Protein AF-0000000077106574 (afdb_homodimer)

Structure (mmCIF, N/CA/C/O backbone):
data_AF-0000000077106574-model_v1
#
loop_
_entity.id
_entity.type
_entity.pdbx_description
1 polymer 'DUF4440 domain-containing protein'
#
loop_
_atom_site.group_PDB
_atom_site.id
_atom_site.type_symbol
_atom_site.label_atom_id
_atom_site.label_alt_id
_atom_site.label_comp_id
_atom_site.label_asym_id
_atom_site.label_entity_id
_atom_site.label_seq_id
_atom_site.pdbx_PDB_ins_code
_atom_site.Cartn_x
_atom_site.Cartn_y
_atom_site.Cartn_z
_atom_site.occupancy
_atom_site.B_iso_or_equiv
_atom_site.auth_seq_id
_atom_site.auth_comp_id
_atom_site.auth_asym_id
_atom_site.auth_atom_id
_atom_site.pdbx_PDB_model_num
ATOM 1 N N . MET A 1 1 ? -34.688 24.016 -0.367 1 22.92 1 MET A N 1
ATOM 2 C CA . MET A 1 1 ? -33.812 23.297 0.559 1 22.92 1 MET A CA 1
ATOM 3 C C . MET A 1 1 ? -33.156 22.094 -0.119 1 22.92 1 MET A C 1
ATOM 5 O O . MET A 1 1 ? -33.844 21.094 -0.404 1 22.92 1 MET A O 1
ATOM 9 N N . THR A 1 2 ? -32.312 22.25 -1.079 1 25.88 2 THR A N 1
ATOM 10 C CA . THR A 1 2 ? -31.891 21.297 -2.096 1 25.88 2 THR A CA 1
ATOM 11 C C . THR A 1 2 ? -31.125 20.141 -1.462 1 25.88 2 THR A C 1
ATOM 13 O O . THR A 1 2 ? -30.266 20.344 -0.607 1 25.88 2 THR A O 1
ATOM 16 N N . THR A 1 3 ? -31.766 19.016 -1.249 1 26.98 3 THR A N 1
ATOM 17 C CA . THR A 1 3 ? -31.266 17.766 -0.67 1 26.98 3 THR A CA 1
ATOM 18 C C . THR A 1 3 ? -29.953 17.359 -1.317 1 26.98 3 THR A C 1
ATOM 20 O O . THR A 1 3 ? -29.906 17.016 -2.504 1 26.98 3 THR A O 1
ATOM 23 N N . GLY A 1 4 ? -28.922 18.125 -1.212 1 27.34 4 GLY A N 1
ATOM 24 C CA . GLY A 1 4 ? -27.656 17.844 -1.873 1 27.34 4 GLY A CA 1
ATOM 25 C C . GLY A 1 4 ? -27.234 16.391 -1.734 1 27.34 4 GLY A C 1
ATOM 26 O O . GLY A 1 4 ? -27.156 15.859 -0.622 1 27.34 4 GLY A O 1
ATOM 27 N N . ASN A 1 5 ? -27.672 15.57 -2.686 1 29.16 5 ASN A N 1
ATOM 28 C CA . ASN A 1 5 ? -27.359 14.148 -2.783 1 29.16 5 ASN A CA 1
ATOM 29 C C . ASN A 1 5 ? -25.906 13.867 -2.398 1 29.16 5 ASN A C 1
ATOM 31 O O . ASN A 1 5 ? -24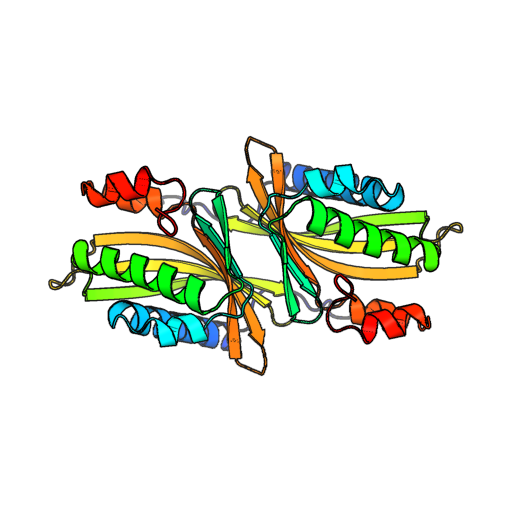.984 14.359 -3.037 1 29.16 5 ASN A O 1
ATOM 35 N N . LEU A 1 6 ? -25.578 13.719 -1.171 1 30.92 6 LEU A N 1
ATOM 36 C CA . LEU A 1 6 ? -24.312 13.305 -0.61 1 30.92 6 LEU A CA 1
ATOM 37 C C . LEU A 1 6 ? -23.656 12.227 -1.475 1 30.92 6 LEU A C 1
ATOM 39 O O . LEU A 1 6 ? -24.312 11.234 -1.827 1 30.92 6 LEU A O 1
ATOM 43 N N . PRO A 1 7 ? -22.844 12.555 -2.438 1 35.12 7 PRO A N 1
ATOM 44 C CA . PRO A 1 7 ? -22.344 11.516 -3.344 1 35.12 7 PRO A CA 1
ATOM 45 C C . PRO A 1 7 ? -22.141 10.172 -2.645 1 35.12 7 PRO A C 1
ATOM 47 O O . PRO A 1 7 ? -21.469 10.102 -1.616 1 35.12 7 PRO A O 1
ATOM 50 N N . THR A 1 8 ? -23.094 9.289 -2.607 1 35.44 8 THR A N 1
ATOM 51 C CA . THR A 1 8 ? -23.297 8.016 -1.921 1 35.44 8 THR A CA 1
ATOM 52 C C . THR A 1 8 ? -21.984 7.23 -1.848 1 35.44 8 THR A C 1
ATOM 54 O O . THR A 1 8 ? -21.016 7.559 -2.537 1 35.44 8 THR A O 1
ATOM 57 N N . ASN A 1 9 ? -21.984 5.691 -1.964 1 39.69 9 ASN A N 1
ATOM 58 C CA . ASN A 1 9 ? -21.328 4.43 -1.632 1 39.69 9 ASN A CA 1
ATOM 59 C C . ASN A 1 9 ? -20.031 4.25 -2.398 1 39.69 9 ASN A C 1
ATOM 61 O O . ASN A 1 9 ? -19.969 4.535 -3.596 1 39.69 9 ASN A O 1
ATOM 65 N N . SER A 1 10 ? -18.75 4.199 -1.769 1 52.66 10 SER A N 1
ATOM 66 C CA . SER A 1 10 ? -17.406 3.684 -1.976 1 52.66 10 SER A CA 1
ATOM 67 C C . SER A 1 10 ? -17.391 2.592 -3.041 1 52.66 10 SER A C 1
ATOM 69 O O . SER A 1 10 ? -16.453 1.784 -3.094 1 52.66 10 SER A O 1
ATOM 71 N N . SER A 1 11 ? -18.547 2.354 -3.66 1 62.38 11 SER A N 1
ATOM 72 C CA . SER A 1 11 ? -18.609 1.237 -4.598 1 62.38 11 SER A CA 1
ATOM 73 C C . SER A 1 11 ? -18.031 1.628 -5.953 1 62.38 11 SER A C 1
ATOM 75 O O . SER A 1 11 ? -18.328 2.703 -6.477 1 62.38 11 SER A O 1
ATOM 77 N N . ILE A 1 12 ? -17.047 0.989 -6.285 1 80.94 12 ILE A N 1
ATOM 78 C CA . ILE A 1 12 ? -16.453 1.101 -7.605 1 80.94 12 ILE A CA 1
ATOM 79 C C . ILE A 1 12 ? -17.5 0.842 -8.68 1 80.94 12 ILE A C 1
ATOM 81 O O . ILE A 1 12 ? -18.422 0.047 -8.477 1 80.94 12 ILE A O 1
ATOM 85 N N . SER A 1 13 ? -17.562 1.656 -9.766 1 85.56 13 SER A N 1
ATOM 86 C CA . SER A 1 13 ? -18.5 1.449 -10.867 1 85.56 13 SER A CA 1
ATOM 87 C C . SER A 1 13 ? -18.328 0.063 -11.484 1 85.56 13 SER A C 1
ATOM 89 O O . SER A 1 13 ? -17.297 -0.586 -11.281 1 85.56 13 SER A O 1
ATOM 91 N N . LYS A 1 14 ? -19.375 -0.382 -12.133 1 89.25 14 LYS A N 1
ATOM 92 C CA . LYS A 1 14 ? -19.297 -1.66 -12.836 1 89.25 14 LYS A CA 1
ATOM 93 C C . LYS A 1 14 ? -18.188 -1.649 -13.875 1 89.25 14 LYS A C 1
ATOM 95 O O . LYS A 1 14 ? -17.484 -2.646 -14.055 1 89.25 14 LYS A O 1
ATOM 100 N N . GLU A 1 15 ? -18.078 -0.557 -14.562 1 91.06 15 GLU A N 1
ATOM 101 C CA . GLU A 1 15 ? -17.047 -0.433 -15.586 1 91.06 15 GLU A CA 1
ATOM 102 C C . GLU A 1 15 ? -15.656 -0.595 -14.984 1 91.06 15 GLU A C 1
ATOM 104 O O . GLU A 1 15 ? -14.828 -1.337 -15.516 1 91.06 15 GLU A O 1
ATOM 109 N N . VAL A 1 16 ? -15.406 0.044 -13.961 1 92.44 16 VAL A N 1
ATOM 110 C CA . VAL A 1 16 ? -14.117 -0.046 -13.289 1 92.44 16 VAL A CA 1
ATOM 111 C C . VAL A 1 16 ? -13.898 -1.467 -12.773 1 92.44 16 VAL A C 1
ATOM 113 O O . VAL A 1 16 ? -12.797 -2.012 -12.875 1 92.44 16 VAL A O 1
ATOM 116 N N . ASN A 1 17 ? -14.953 -2.029 -12.281 1 94.06 17 ASN A N 1
ATOM 117 C CA . ASN A 1 17 ? -14.859 -3.408 -11.812 1 94.06 17 ASN A CA 1
ATOM 118 C C . ASN A 1 17 ? -14.453 -4.355 -12.938 1 94.06 17 ASN A C 1
ATOM 120 O O . ASN A 1 17 ? -13.609 -5.23 -12.742 1 94.06 17 ASN A O 1
ATOM 124 N N . ASP A 1 18 ? -15.023 -4.195 -14.078 1 96 18 ASP A N 1
ATOM 125 C CA . ASP A 1 18 ? -14.68 -5.016 -15.242 1 96 18 ASP A CA 1
ATOM 126 C C . ASP A 1 18 ? -13.234 -4.793 -15.656 1 96 18 ASP A C 1
ATOM 128 O O . ASP A 1 18 ? -12.531 -5.742 -16.031 1 96 18 ASP A O 1
ATOM 132 N N . GLU A 1 19 ? -12.812 -3.58 -15.625 1 96.94 19 GLU A N 1
ATOM 133 C CA . GLU A 1 19 ? -11.422 -3.266 -15.953 1 96.94 19 GLU A CA 1
ATOM 134 C C . GLU A 1 19 ? -10.461 -3.961 -14.992 1 96.94 19 GLU A C 1
ATOM 136 O O . GLU A 1 19 ? -9.438 -4.5 -15.422 1 96.94 19 GLU A O 1
ATOM 141 N N . ILE A 1 20 ? -10.82 -3.961 -13.766 1 97.69 20 ILE A N 1
ATOM 142 C CA . ILE A 1 20 ? -9.961 -4.551 -12.742 1 97.69 20 ILE A CA 1
ATOM 143 C C . ILE A 1 20 ? -9.914 -6.066 -12.922 1 97.69 20 ILE A C 1
ATOM 145 O O . ILE A 1 20 ? -8.852 -6.68 -12.812 1 97.69 20 ILE A O 1
ATOM 149 N N . GLN A 1 21 ? -11.062 -6.648 -13.234 1 98.25 21 GLN A N 1
ATOM 150 C CA . GLN A 1 21 ? -11.047 -8.086 -13.492 1 98.25 21 GLN A CA 1
ATOM 151 C C . GLN A 1 21 ? -10.203 -8.414 -14.719 1 98.25 21 GLN A C 1
ATOM 153 O O . GLN A 1 21 ? -9.461 -9.398 -14.727 1 98.25 21 GLN A O 1
ATOM 158 N N . THR A 1 22 ? -10.32 -7.645 -15.719 1 98.25 22 THR A N 1
ATOM 159 C CA . THR A 1 22 ? -9.5 -7.84 -16.906 1 98.25 22 THR A CA 1
ATOM 160 C C . THR A 1 22 ? -8.016 -7.73 -16.578 1 98.25 22 THR A C 1
ATOM 162 O O . THR A 1 22 ? -7.203 -8.523 -17.047 1 98.25 22 THR A O 1
ATOM 165 N N . TYR A 1 23 ? -7.656 -6.781 -15.766 1 98.5 23 TYR A N 1
ATOM 166 C CA . TYR A 1 23 ? -6.285 -6.629 -15.281 1 98.5 23 TYR A CA 1
ATOM 167 C C . TYR A 1 23 ? -5.773 -7.93 -14.68 1 98.5 23 TYR A C 1
ATOM 169 O O . TYR A 1 23 ? -4.684 -8.391 -15.016 1 98.5 23 TYR A O 1
ATOM 177 N N . PHE A 1 24 ? -6.586 -8.531 -13.891 1 98.56 24 PHE A N 1
ATOM 178 C CA . PHE A 1 24 ? -6.117 -9.711 -13.18 1 98.56 24 PHE A CA 1
ATOM 179 C C . PHE A 1 24 ? -6.16 -10.945 -14.078 1 98.56 24 PHE A C 1
ATOM 181 O O . PHE A 1 24 ? -5.367 -11.875 -13.906 1 98.56 24 PHE A O 1
ATOM 188 N N . ASN A 1 25 ? -7.117 -10.953 -15.055 1 98.56 25 ASN A N 1
ATOM 189 C CA . ASN A 1 25 ? -7.047 -12.008 -16.062 1 98.56 25 ASN A CA 1
ATOM 190 C C . ASN A 1 25 ? -5.719 -11.984 -16.812 1 98.56 25 ASN A C 1
ATOM 192 O O . ASN A 1 25 ? -5.07 -13.016 -16.969 1 98.56 25 ASN A O 1
ATOM 196 N N . ASP A 1 26 ? -5.348 -10.836 -17.203 1 98.31 26 ASP A N 1
ATOM 197 C CA . ASP A 1 26 ? -4.086 -10.664 -17.922 1 98.31 26 ASP A CA 1
ATOM 198 C C . ASP A 1 26 ? -2.9 -11.031 -17.031 1 98.31 26 ASP A C 1
ATOM 200 O O . ASP A 1 26 ? -1.935 -11.641 -17.484 1 98.31 26 ASP A O 1
ATOM 204 N N . TYR A 1 27 ? -2.982 -10.641 -15.812 1 98.12 27 TYR A N 1
ATOM 205 C CA . TYR A 1 27 ? -1.949 -10.961 -14.836 1 98.12 27 TYR A CA 1
ATOM 206 C C . TYR A 1 27 ? -1.771 -12.469 -14.703 1 98.12 27 TYR A C 1
ATOM 208 O O . TYR A 1 27 ? -0.649 -12.977 -14.773 1 98.12 27 TYR A O 1
ATOM 216 N N . ALA A 1 28 ? -2.857 -13.148 -14.523 1 96.81 28 ALA A N 1
ATOM 217 C CA . ALA A 1 28 ? -2.846 -14.602 -14.367 1 96.81 28 ALA A CA 1
ATOM 218 C C . ALA A 1 28 ? -2.287 -15.281 -15.617 1 96.81 28 ALA A C 1
ATOM 220 O O . ALA A 1 28 ? -1.481 -16.203 -15.516 1 96.81 28 ALA A O 1
ATOM 221 N N . ASP A 1 29 ? -2.721 -14.773 -16.75 1 96.5 29 ASP A N 1
ATOM 222 C CA . ASP A 1 29 ? -2.23 -15.328 -18 1 96.5 29 ASP A CA 1
ATOM 223 C C . ASP A 1 29 ? -0.719 -15.148 -18.125 1 96.5 29 ASP A C 1
ATOM 225 O O . ASP A 1 29 ? -0.01 -16.062 -18.547 1 96.5 29 ASP A O 1
ATOM 229 N N . ALA A 1 30 ? -0.24 -13.992 -17.797 1 96.12 30 ALA A N 1
ATOM 230 C CA . ALA A 1 30 ? 1.192 -13.711 -17.875 1 96.12 30 ALA A CA 1
ATOM 231 C C . ALA A 1 30 ? 1.97 -14.609 -16.906 1 96.12 30 ALA A C 1
ATOM 233 O O . ALA A 1 30 ? 3.027 -15.133 -17.25 1 96.12 30 ALA A O 1
ATOM 234 N N . PHE A 1 31 ? 1.453 -14.766 -15.727 1 93.69 31 PHE A N 1
ATOM 235 C CA . PHE A 1 31 ? 2.111 -15.609 -14.734 1 93.69 31 PHE A CA 1
ATOM 236 C C . PHE A 1 31 ? 2.184 -17.047 -15.211 1 93.69 31 PHE A C 1
ATOM 238 O O . PHE A 1 31 ? 3.232 -17.688 -15.109 1 93.69 31 PHE A O 1
ATOM 245 N N . ALA A 1 32 ? 1.097 -17.594 -15.727 1 92.06 32 ALA A N 1
ATOM 246 C CA . ALA A 1 32 ? 1.021 -18.984 -16.172 1 92.06 32 ALA A CA 1
ATOM 247 C C . ALA A 1 32 ? 1.932 -19.219 -17.375 1 92.06 32 ALA A C 1
ATOM 249 O O . ALA A 1 32 ? 2.412 -20.328 -17.578 1 92.06 32 ALA A O 1
ATOM 250 N N . SER A 1 33 ? 2.156 -18.188 -18.109 1 92.75 33 SER A N 1
ATOM 251 C CA . SER A 1 33 ? 3.01 -18.297 -19.281 1 92.75 33 SER A CA 1
ATOM 252 C C . SER A 1 33 ? 4.453 -17.938 -18.953 1 92.75 33 SER A C 1
ATOM 254 O O . SER A 1 33 ? 5.297 -17.844 -19.859 1 92.75 33 SER A O 1
ATOM 256 N N . TYR A 1 34 ? 4.684 -17.516 -17.75 1 91.12 34 TYR A N 1
ATOM 257 C CA . TYR A 1 34 ? 5.996 -17.156 -17.219 1 91.12 34 TYR A CA 1
ATOM 258 C C . TYR A 1 34 ? 6.551 -15.93 -17.938 1 91.12 34 TYR A C 1
ATOM 260 O O . TYR A 1 34 ? 7.758 -15.844 -18.188 1 91.12 34 TYR A O 1
ATOM 268 N N . ASP A 1 35 ? 5.652 -15.125 -18.359 1 94.38 35 ASP A N 1
ATOM 269 C CA . ASP A 1 35 ? 6.023 -13.836 -18.938 1 94.38 35 ASP A CA 1
ATOM 270 C C . ASP A 1 35 ? 6.172 -12.766 -17.859 1 94.38 35 ASP A C 1
ATOM 272 O O . ASP A 1 35 ? 5.336 -11.867 -17.75 1 94.38 35 ASP A O 1
ATOM 276 N N . PHE A 1 36 ? 7.277 -12.758 -17.172 1 94.56 36 PHE A N 1
ATOM 277 C CA . PHE A 1 36 ? 7.457 -11.922 -15.992 1 94.56 36 PHE A CA 1
ATOM 278 C C . PHE A 1 36 ? 7.766 -10.484 -16.391 1 94.56 36 PHE A C 1
ATO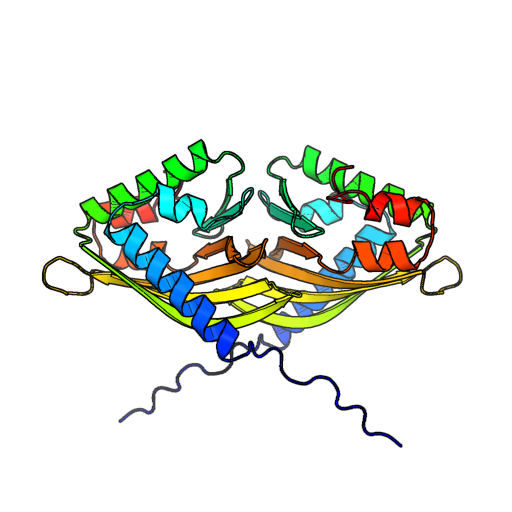M 280 O O . PHE A 1 36 ? 7.566 -9.562 -15.594 1 94.56 36 PHE A O 1
ATOM 287 N N . LYS A 1 37 ? 8.266 -10.312 -17.562 1 95.69 37 LYS A N 1
ATOM 288 C CA . LYS A 1 37 ? 8.414 -8.945 -18.062 1 95.69 37 LYS A CA 1
ATOM 289 C C . LYS A 1 37 ? 7.055 -8.258 -18.188 1 95.69 37 LYS A C 1
ATOM 291 O O . LYS A 1 37 ? 6.918 -7.078 -17.844 1 95.69 37 LYS A O 1
ATOM 296 N N . ALA A 1 38 ? 6.066 -9 -18.688 1 96.69 38 ALA A N 1
ATOM 297 C CA . ALA A 1 38 ? 4.711 -8.461 -18.766 1 96.69 38 ALA A CA 1
ATOM 298 C C . ALA A 1 38 ? 4.168 -8.117 -17.391 1 96.69 38 ALA A C 1
ATOM 300 O O . ALA A 1 38 ? 3.562 -7.059 -17.188 1 96.69 38 ALA A O 1
ATOM 301 N N . ILE A 1 39 ? 4.391 -8.992 -16.375 1 97.25 39 ILE A N 1
ATOM 302 C CA . ILE A 1 39 ? 3.928 -8.75 -15.016 1 97.25 39 ILE A CA 1
ATOM 303 C C . ILE A 1 39 ? 4.617 -7.508 -14.453 1 97.25 39 ILE A C 1
ATOM 305 O O . ILE A 1 39 ? 3.969 -6.652 -13.844 1 97.25 39 ILE A O 1
ATOM 309 N N . ARG A 1 40 ? 5.879 -7.445 -14.695 1 97 40 ARG A N 1
ATOM 310 C CA . ARG A 1 40 ? 6.625 -6.277 -14.234 1 97 40 ARG A CA 1
ATOM 311 C C . ARG A 1 40 ? 6.012 -4.988 -14.773 1 97 40 ARG A C 1
ATOM 313 O O . ARG A 1 40 ? 5.898 -4 -14.047 1 97 40 ARG A O 1
ATOM 320 N N . ASN A 1 41 ? 5.605 -5.012 -15.969 1 96.75 41 ASN A N 1
ATOM 321 C CA . ASN A 1 41 ? 5.039 -3.834 -16.609 1 96.75 41 ASN A CA 1
ATOM 322 C C . ASN A 1 41 ? 3.662 -3.494 -16.047 1 96.75 41 ASN A C 1
ATOM 324 O O . ASN A 1 41 ? 3.145 -2.398 -16.281 1 96.75 41 ASN A O 1
ATOM 328 N N . MET A 1 42 ? 3.066 -4.371 -15.359 1 98.06 42 MET A N 1
ATOM 329 C CA . MET A 1 42 ? 1.755 -4.156 -14.75 1 98.06 42 MET A CA 1
ATOM 330 C C . MET A 1 42 ? 1.891 -3.518 -13.375 1 98.06 42 MET A C 1
ATOM 332 O O . MET A 1 42 ? 0.89 -3.266 -12.703 1 98.06 42 MET A O 1
ATOM 336 N N . TRP A 1 43 ? 3.094 -3.271 -13 1 97.69 43 TRP A N 1
ATOM 337 C CA . TRP A 1 43 ? 3.383 -2.645 -11.719 1 97.69 43 TRP A CA 1
ATOM 338 C C . TRP A 1 43 ? 3.996 -1.262 -11.914 1 97.69 43 TRP A C 1
ATOM 340 O O . TRP A 1 43 ? 4.633 -0.997 -12.938 1 97.69 43 TRP A O 1
ATOM 350 N N . SER A 1 44 ? 3.721 -0.375 -11.008 1 96.62 44 SER A N 1
ATOM 351 C CA . SER A 1 44 ? 4.422 0.9 -10.898 1 96.62 44 SER A CA 1
ATOM 352 C C . SER A 1 44 ? 5.438 0.878 -9.766 1 96.62 44 SER A C 1
ATOM 354 O O . SER A 1 44 ? 5.098 0.547 -8.625 1 96.62 44 SER A O 1
ATOM 356 N N . LEU A 1 45 ? 6.648 1.18 -10.062 1 95.69 45 LEU A N 1
ATOM 357 C CA . LEU A 1 45 ? 7.715 1.197 -9.062 1 95.69 45 LEU A CA 1
ATOM 358 C C . LEU A 1 45 ? 7.996 2.619 -8.594 1 95.69 45 LEU A C 1
ATOM 360 O O . LEU A 1 45 ? 7.809 3.576 -9.344 1 95.69 45 LEU A O 1
ATOM 364 N N . PRO A 1 46 ? 8.5 2.725 -7.391 1 96.31 46 PRO A N 1
ATOM 365 C CA . PRO A 1 46 ? 8.656 1.683 -6.375 1 96.31 46 PRO A CA 1
ATOM 366 C C . PRO A 1 46 ? 7.32 1.078 -5.941 1 96.31 46 PRO A C 1
ATOM 368 O O . PRO A 1 46 ? 6.281 1.734 -6.039 1 96.31 46 PRO A O 1
ATOM 371 N N . CYS A 1 47 ? 7.371 -0.164 -5.508 1 96.81 47 CYS A N 1
ATOM 372 C CA . CYS A 1 47 ? 6.191 -0.872 -5.027 1 96.81 47 CYS A CA 1
ATOM 373 C C . CYS A 1 47 ? 6.492 -1.602 -3.723 1 96.81 47 CYS A C 1
ATOM 375 O O . CYS A 1 47 ? 7.645 -1.672 -3.295 1 96.81 47 CYS A O 1
ATOM 377 N N . LEU A 1 48 ? 5.41 -2.014 -3.072 1 96.69 48 LEU A N 1
ATOM 378 C CA . LEU A 1 48 ? 5.504 -2.717 -1.798 1 96.69 48 LEU A CA 1
ATOM 379 C C . LEU A 1 48 ? 4.852 -4.094 -1.887 1 96.69 48 LEU A C 1
ATOM 381 O O . LEU A 1 48 ? 3.713 -4.219 -2.338 1 96.69 48 LEU A O 1
ATOM 385 N N . VAL A 1 49 ? 5.586 -5.102 -1.512 1 93.44 49 VAL A N 1
ATOM 386 C CA . VAL A 1 49 ? 5.09 -6.473 -1.45 1 93.44 49 VAL A CA 1
ATOM 387 C C . VAL A 1 49 ? 5.195 -6.996 -0.02 1 93.44 49 VAL A C 1
ATOM 389 O O . VAL A 1 49 ? 6.281 -7.027 0.56 1 93.44 49 VAL A O 1
ATOM 392 N N . THR A 1 50 ? 4.031 -7.312 0.479 1 89.31 50 THR A N 1
ATOM 393 C CA . THR A 1 50 ? 4.016 -7.859 1.83 1 89.31 50 THR A CA 1
ATOM 394 C C . THR A 1 50 ? 3.705 -9.352 1.805 1 89.31 50 THR A C 1
ATOM 396 O O . THR A 1 50 ? 2.779 -9.789 1.115 1 89.31 50 THR A O 1
ATOM 399 N N . SER A 1 51 ? 4.508 -10.07 2.42 1 78.56 51 SER A N 1
ATOM 400 C CA . SER A 1 51 ? 4.273 -11.492 2.627 1 78.56 51 SER A CA 1
ATOM 401 C C . SER A 1 51 ? 4.594 -11.906 4.059 1 78.56 51 SER A C 1
ATOM 403 O O . SER A 1 51 ? 5.676 -11.602 4.57 1 78.56 51 SER A O 1
ATOM 405 N N . ASN A 1 52 ? 3.631 -12.555 4.734 1 71 52 ASN A N 1
ATOM 406 C CA . ASN A 1 52 ? 3.814 -13.008 6.109 1 71 52 ASN A CA 1
ATOM 407 C C . ASN A 1 52 ? 4.273 -11.867 7.016 1 71 52 ASN A C 1
ATOM 409 O O . ASN A 1 52 ? 5.223 -12.023 7.785 1 71 52 ASN A O 1
ATOM 413 N N . LYS A 1 53 ? 3.713 -10.68 6.824 1 71.25 53 LYS A N 1
ATOM 414 C CA . LYS A 1 53 ? 3.906 -9.469 7.613 1 71.25 53 LYS A CA 1
ATOM 415 C C . LYS A 1 53 ? 5.316 -8.906 7.43 1 71.25 53 LYS A C 1
ATOM 417 O O . LYS A 1 53 ? 5.824 -8.195 8.297 1 71.25 53 LYS A O 1
ATOM 422 N N . ARG A 1 54 ? 5.934 -9.383 6.461 1 81.5 54 ARG A N 1
ATOM 423 C CA . ARG A 1 54 ? 7.199 -8.781 6.059 1 81.5 54 ARG A CA 1
ATOM 424 C C . ARG A 1 54 ? 7.031 -7.945 4.793 1 81.5 54 ARG A C 1
ATOM 426 O O . ARG A 1 54 ? 6.453 -8.414 3.809 1 81.5 54 ARG A O 1
ATOM 433 N N . ASN A 1 55 ? 7.574 -6.809 4.898 1 90.56 55 ASN A N 1
ATOM 434 C CA . ASN A 1 55 ? 7.484 -5.891 3.77 1 90.56 55 ASN A CA 1
ATOM 435 C C . ASN A 1 55 ? 8.758 -5.898 2.934 1 90.56 55 ASN A C 1
ATOM 437 O O . ASN A 1 55 ? 9.867 -5.949 3.479 1 90.56 55 ASN A O 1
ATOM 441 N N . LEU A 1 56 ? 8.539 -5.918 1.703 1 92 56 LEU A N 1
ATOM 442 C CA . LEU A 1 56 ? 9.617 -5.719 0.739 1 92 56 LEU A CA 1
ATOM 443 C C . LEU A 1 56 ? 9.281 -4.582 -0.222 1 92 56 LEU A C 1
ATOM 445 O O . LEU A 1 56 ? 8.188 -4.551 -0.794 1 92 56 LEU A O 1
ATOM 449 N N . ALA A 1 57 ? 10.227 -3.723 -0.32 1 94.81 57 ALA A N 1
ATOM 450 C CA . ALA A 1 57 ? 10.07 -2.652 -1.301 1 94.81 57 ALA A CA 1
ATOM 451 C C . ALA A 1 57 ? 11 -2.863 -2.496 1 94.81 57 ALA A C 1
ATOM 453 O O . ALA A 1 57 ? 12.156 -3.254 -2.33 1 94.81 57 ALA A O 1
ATOM 454 N N . PHE A 1 58 ? 10.453 -2.645 -3.686 1 95 58 PHE A N 1
ATOM 455 C CA . PHE A 1 58 ? 11.242 -2.738 -4.914 1 95 58 PHE A CA 1
ATOM 456 C C . PHE A 1 58 ? 11.266 -1.401 -5.645 1 95 58 PHE A C 1
ATOM 458 O O . PHE A 1 58 ? 10.211 -0.847 -5.965 1 95 58 PHE A O 1
ATOM 465 N N . SER A 1 59 ? 12.445 -0.884 -5.883 1 94.62 59 SER A N 1
ATOM 466 C CA . SER A 1 59 ? 12.602 0.333 -6.676 1 94.62 59 SER A CA 1
ATOM 467 C C . SER A 1 59 ? 13.289 0.043 -8.008 1 94.62 59 SER A C 1
ATOM 469 O O . SER A 1 59 ? 13.078 0.759 -8.984 1 94.62 59 SER A O 1
ATOM 471 N N . ASP A 1 60 ? 13.992 -0.963 -7.988 1 94.75 60 ASP A N 1
ATOM 472 C CA . ASP A 1 60 ? 14.75 -1.367 -9.164 1 94.75 60 ASP A CA 1
ATOM 473 C C . ASP A 1 60 ? 13.984 -2.404 -9.984 1 94.75 60 ASP A C 1
ATOM 475 O O . ASP A 1 60 ? 13.727 -3.514 -9.508 1 94.75 60 ASP A O 1
ATOM 479 N N . PRO A 1 61 ? 13.742 -2.105 -11.219 1 94.94 61 PRO A N 1
ATOM 480 C CA . PRO A 1 61 ? 12.977 -3.033 -12.055 1 94.94 61 PRO A CA 1
ATOM 481 C C . PRO A 1 61 ? 13.672 -4.383 -12.219 1 94.94 61 PRO A C 1
ATOM 483 O O . PRO A 1 61 ? 13 -5.414 -12.352 1 94.94 61 PRO A O 1
ATOM 486 N N . THR A 1 62 ? 14.945 -4.387 -12.219 1 95.38 62 THR A N 1
ATOM 487 C CA . THR A 1 62 ? 15.688 -5.637 -12.383 1 95.38 62 THR A CA 1
ATOM 488 C C . THR A 1 62 ? 15.508 -6.531 -11.156 1 95.38 62 THR A C 1
ATOM 490 O O . THR A 1 62 ? 15.266 -7.734 -11.297 1 95.38 62 THR A O 1
ATOM 493 N N . GLU A 1 63 ? 15.617 -5.902 -9.969 1 93.44 63 GLU A N 1
ATOM 494 C CA . GLU A 1 63 ? 15.422 -6.66 -8.742 1 93.44 63 GLU A CA 1
ATOM 495 C C . GLU A 1 63 ? 14 -7.207 -8.648 1 93.44 63 GLU A C 1
ATOM 497 O O . GLU A 1 63 ? 13.789 -8.336 -8.203 1 93.44 63 GLU A O 1
ATOM 502 N N . PHE A 1 64 ? 13.125 -6.406 -9.055 1 95.88 64 PHE A N 1
ATOM 503 C CA . PHE A 1 64 ? 11.734 -6.848 -9.039 1 95.88 64 PHE A CA 1
ATOM 504 C C . PHE A 1 64 ? 11.523 -8.016 -9.984 1 95.88 64 PHE A C 1
ATOM 506 O O . PHE A 1 64 ? 10.914 -9.023 -9.609 1 95.88 64 PHE A O 1
ATOM 513 N N . LEU A 1 65 ? 12.039 -7.875 -11.156 1 94.88 65 LEU A N 1
ATOM 514 C CA . LEU A 1 65 ? 11.938 -8.945 -12.141 1 94.88 65 LEU A CA 1
ATOM 515 C C . LEU A 1 65 ? 12.57 -10.234 -11.617 1 94.88 65 LEU A C 1
ATOM 517 O O . LEU A 1 65 ? 12.031 -11.32 -11.82 1 94.88 65 LEU A O 1
ATOM 521 N N . GLU A 1 66 ? 13.664 -10.141 -10.953 1 92 66 GLU A N 1
ATOM 522 C CA . GLU A 1 66 ? 14.312 -11.305 -10.359 1 92 66 GLU A CA 1
ATOM 523 C C . GLU A 1 66 ? 13.414 -11.984 -9.336 1 92 66 GLU A C 1
ATOM 525 O O . GLU A 1 66 ? 13.344 -13.211 -9.281 1 92 66 GLU A O 1
ATOM 530 N N . SER A 1 67 ? 12.789 -11.148 -8.523 1 89.94 67 SER A N 1
ATOM 531 C CA . SER A 1 67 ? 11.875 -11.688 -7.531 1 89.94 67 SER A CA 1
ATOM 532 C C . SER A 1 67 ? 10.711 -12.43 -8.195 1 89.94 67 SER A C 1
ATOM 534 O O . SER A 1 67 ? 10.336 -13.516 -7.754 1 89.94 67 SER A O 1
ATOM 536 N N . LEU A 1 68 ? 10.164 -11.859 -9.258 1 92.19 68 LEU A N 1
ATOM 537 C CA . LEU A 1 68 ? 9.078 -12.492 -10 1 92.19 68 LEU A CA 1
ATOM 538 C C . LEU A 1 68 ? 9.531 -13.812 -10.617 1 92.19 68 LEU A C 1
ATOM 540 O O . LEU A 1 68 ? 8.781 -14.789 -10.617 1 92.19 68 LEU A O 1
ATOM 544 N N . THR A 1 69 ? 10.711 -13.781 -11.109 1 89.19 69 THR A N 1
ATOM 545 C CA . THR A 1 69 ? 11.266 -14.969 -11.734 1 89.19 69 THR A CA 1
ATOM 546 C C . THR A 1 69 ? 11.406 -16.094 -10.711 1 89.19 69 THR A C 1
ATOM 548 O O . THR A 1 69 ? 11.109 -17.25 -11.016 1 89.19 69 THR A O 1
ATOM 551 N N . LYS A 1 70 ? 11.828 -15.758 -9.555 1 84.62 70 LYS A N 1
ATOM 552 C CA . LYS A 1 70 ? 11.922 -16.734 -8.484 1 84.62 70 LYS A CA 1
ATOM 553 C C . LYS A 1 70 ? 10.562 -17.344 -8.164 1 84.62 70 LYS A C 1
ATOM 555 O O . LYS A 1 70 ? 10.438 -18.562 -8 1 84.62 70 LYS A O 1
ATOM 560 N N . LEU A 1 71 ? 9.562 -16.547 -8.133 1 81.94 71 LEU A N 1
ATOM 561 C CA . LEU A 1 71 ? 8.203 -17.016 -7.883 1 81.94 71 LEU A CA 1
ATOM 562 C C . LEU A 1 71 ? 7.734 -17.953 -8.992 1 81.94 71 LEU A C 1
ATOM 564 O O . LEU A 1 71 ? 7.086 -18.969 -8.727 1 81.94 71 LEU A O 1
ATOM 568 N N . GLY A 1 72 ? 8.055 -17.562 -10.188 1 81.44 72 GLY A N 1
ATOM 569 C CA . GLY A 1 72 ? 7.715 -18.406 -11.32 1 81.44 72 GLY A CA 1
ATOM 570 C C . GLY A 1 72 ? 8.383 -19.766 -11.281 1 81.44 72 GLY A C 1
ATOM 571 O O . GLY A 1 72 ? 7.75 -20.781 -11.586 1 81.44 72 GLY A O 1
ATOM 572 N N . THR A 1 73 ? 9.656 -19.719 -10.953 1 81.12 73 THR A N 1
ATOM 573 C CA . THR A 1 73 ? 10.391 -20.969 -10.852 1 81.12 73 THR A CA 1
ATOM 574 C C . THR A 1 73 ? 9.766 -21.891 -9.797 1 81.12 73 THR A C 1
ATOM 576 O O . THR A 1 73 ? 9.656 -23.094 -10.008 1 81.12 73 THR A O 1
ATOM 579 N N . PHE A 1 74 ? 9.359 -21.312 -8.758 1 80 74 PHE A N 1
ATOM 580 C CA . PHE A 1 74 ? 8.641 -22.062 -7.727 1 80 74 PHE A CA 1
ATOM 581 C C . PHE A 1 74 ? 7.348 -22.641 -8.281 1 80 74 PHE A C 1
ATOM 583 O O . PHE A 1 74 ? 7.039 -23.812 -8.047 1 80 74 PHE A O 1
ATOM 590 N N . GLY A 1 75 ? 6.605 -21.922 -8.984 1 80.81 75 GLY A N 1
ATOM 591 C CA . GLY A 1 75 ? 5.379 -22.391 -9.609 1 80.81 75 GLY A CA 1
ATOM 592 C C . GLY A 1 75 ? 5.598 -23.578 -10.523 1 80.81 75 GLY A C 1
ATOM 593 O O . GLY A 1 75 ? 4.832 -24.531 -10.492 1 80.81 75 GLY A O 1
ATOM 594 N N . LYS A 1 76 ? 6.609 -23.5 -11.234 1 83.31 76 LYS A N 1
ATOM 595 C CA . LYS A 1 76 ? 6.957 -24.609 -12.125 1 83.31 76 LYS A CA 1
ATOM 596 C C . LYS A 1 76 ? 7.273 -25.875 -11.328 1 83.31 76 LYS A C 1
ATOM 598 O O . LYS A 1 76 ? 6.84 -26.969 -11.695 1 83.31 76 LYS A O 1
ATOM 603 N N . SER A 1 77 ? 7.949 -25.641 -10.305 1 82.56 77 SER A N 1
ATOM 604 C CA . SER A 1 77 ? 8.414 -26.766 -9.508 1 82.56 77 SER A CA 1
ATOM 605 C C . SER A 1 77 ? 7.246 -27.5 -8.859 1 82.56 77 SER A C 1
ATOM 607 O O . SER A 1 77 ? 7.316 -28.703 -8.625 1 82.56 77 SER A O 1
ATOM 609 N N . VAL A 1 78 ? 6.141 -26.828 -8.641 1 82.62 78 VAL A N 1
ATOM 610 C CA . VAL A 1 78 ? 5.004 -27.453 -7.973 1 82.62 78 VAL A CA 1
ATOM 611 C C . VAL A 1 78 ? 3.977 -27.906 -9.008 1 82.62 78 VAL A C 1
ATOM 613 O O . VAL A 1 78 ? 2.893 -28.375 -8.656 1 82.62 78 VAL A O 1
ATOM 616 N N . GLY A 1 79 ? 4.273 -27.734 -10.297 1 85.5 79 GLY A N 1
ATOM 617 C CA . GLY A 1 79 ? 3.457 -28.281 -11.367 1 85.5 79 GLY A CA 1
ATOM 618 C C . GLY A 1 79 ? 2.377 -27.312 -11.844 1 85.5 79 GLY A C 1
ATOM 619 O O . GLY A 1 79 ? 1.368 -27.75 -12.414 1 85.5 79 GLY A O 1
ATOM 620 N N . MET A 1 80 ? 2.6 -26.031 -11.641 1 90.12 80 MET A N 1
ATOM 621 C CA . MET A 1 80 ? 1.616 -25.047 -12.078 1 90.12 80 MET A CA 1
ATOM 622 C C . MET A 1 80 ? 1.553 -24.984 -13.602 1 90.12 80 MET A C 1
ATOM 624 O O . MET A 1 80 ? 2.582 -24.859 -14.266 1 90.12 80 MET A O 1
ATOM 628 N N . THR A 1 81 ? 0.303 -25.047 -14.18 1 93.69 81 THR A N 1
ATOM 629 C CA . THR A 1 81 ? 0.118 -24.859 -15.609 1 93.69 81 THR A CA 1
ATOM 630 C C . THR A 1 81 ? -0.892 -23.75 -15.883 1 93.69 81 THR A C 1
ATOM 632 O O . THR A 1 81 ? -0.951 -23.219 -17 1 93.69 81 THR A O 1
ATOM 635 N N . LYS A 1 82 ? -1.664 -23.531 -14.875 1 95.38 82 LYS A N 1
ATOM 636 C CA . LYS A 1 82 ? -2.688 -22.5 -15.008 1 95.38 82 LYS A CA 1
ATOM 637 C C . LYS A 1 82 ? -2.875 -21.75 -13.695 1 95.38 82 LYS A C 1
ATOM 639 O O . LYS A 1 82 ? -2.662 -22.297 -12.617 1 95.38 82 LYS A O 1
ATOM 644 N N . MET A 1 83 ? -3.23 -20.469 -13.859 1 95.25 83 MET A N 1
ATOM 645 C CA . MET A 1 83 ? -3.578 -19.641 -12.711 1 95.25 83 MET A CA 1
ATOM 646 C C . MET A 1 83 ? -4.84 -18.828 -12.992 1 95.25 83 MET A C 1
ATOM 648 O O . MET A 1 83 ? -5.082 -18.406 -14.125 1 95.25 83 MET A O 1
ATOM 652 N N . GLN A 1 84 ? -5.645 -18.75 -12.008 1 97.62 84 GLN A N 1
ATOM 653 C CA . GLN A 1 84 ? -6.836 -17.906 -12.07 1 97.62 84 GLN A CA 1
ATOM 654 C C . GLN A 1 84 ? -6.848 -16.891 -10.938 1 97.62 84 GLN A C 1
ATOM 656 O O . GLN A 1 84 ? -6.512 -17.234 -9.797 1 97.62 84 GLN A O 1
ATOM 661 N N . LYS A 1 85 ? -7.16 -15.648 -11.289 1 97.88 85 LYS A N 1
ATOM 662 C CA . LYS A 1 85 ? -7.387 -14.586 -10.312 1 97.88 85 LYS A CA 1
ATOM 663 C C . LYS A 1 85 ? -8.781 -13.992 -10.453 1 97.88 85 LYS A C 1
ATOM 665 O O . LYS A 1 85 ? -9.094 -13.367 -11.477 1 97.88 85 LYS A O 1
ATOM 670 N N . ILE A 1 86 ? -9.602 -14.203 -9.43 1 98.12 86 ILE A N 1
ATOM 671 C CA . ILE A 1 86 ? -10.961 -13.68 -9.422 1 98.12 86 ILE A CA 1
ATOM 672 C C . ILE A 1 86 ? -11.078 -12.578 -8.375 1 98.12 86 ILE A C 1
ATOM 674 O O . ILE A 1 86 ? -10.742 -12.781 -7.207 1 98.12 86 ILE A O 1
ATOM 678 N N . VAL A 1 87 ? -11.562 -11.406 -8.805 1 97.25 87 VAL A N 1
ATOM 679 C CA . VAL A 1 87 ? -11.797 -10.32 -7.863 1 97.25 87 VAL A CA 1
ATOM 680 C C . VAL A 1 87 ? -13.023 -10.633 -7.004 1 97.25 87 VAL A C 1
ATOM 682 O O . VAL A 1 87 ? -14.125 -10.781 -7.523 1 97.25 87 VAL A O 1
ATOM 685 N N . VAL A 1 88 ? -12.797 -10.703 -5.719 1 95 88 VAL A N 1
ATOM 686 C CA . VAL A 1 88 ? -13.914 -11.078 -4.852 1 95 88 VAL A CA 1
ATOM 687 C C . VAL A 1 88 ? -14.438 -9.836 -4.129 1 95 88 VAL A C 1
ATOM 689 O O . VAL A 1 88 ? -15.586 -9.82 -3.676 1 95 88 VAL A 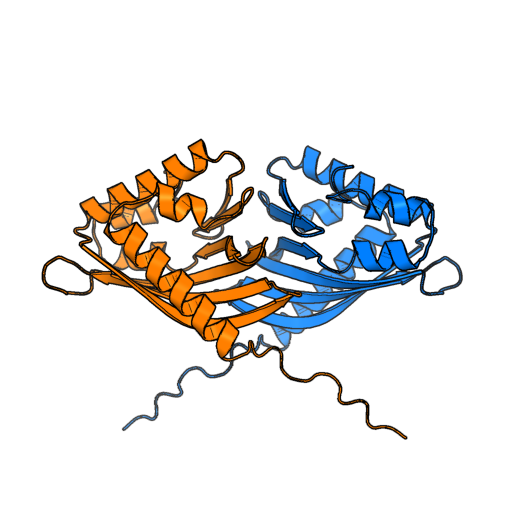O 1
ATOM 692 N N . GLU A 1 89 ? -13.672 -8.828 -3.996 1 92.19 89 GLU A N 1
ATOM 693 C CA . GLU A 1 89 ? -14.031 -7.562 -3.371 1 92.19 89 GLU A CA 1
ATOM 694 C C . GLU A 1 89 ? -13.125 -6.434 -3.85 1 92.19 89 GLU A C 1
ATOM 696 O O . GLU A 1 89 ? -11.938 -6.648 -4.105 1 92.19 89 GLU A O 1
ATOM 701 N N . ASN A 1 90 ? -13.68 -5.277 -4.066 1 92.81 90 ASN A N 1
ATOM 702 C CA . ASN A 1 90 ? -12.883 -4.09 -4.359 1 92.81 90 ASN A CA 1
ATOM 703 C C . ASN A 1 90 ? -13.484 -2.84 -3.719 1 92.81 90 ASN A C 1
ATOM 705 O O . ASN A 1 90 ? -14.68 -2.803 -3.422 1 92.81 90 ASN A O 1
ATOM 709 N N . CYS A 1 91 ? -12.609 -1.914 -3.391 1 89.56 91 CYS A N 1
ATOM 710 C CA . CYS A 1 91 ? -13 -0.65 -2.779 1 89.56 91 CYS A CA 1
ATOM 711 C C . CYS A 1 91 ? -12.156 0.5 -3.309 1 89.56 91 CYS A C 1
ATOM 713 O O . CYS A 1 91 ? -10.93 0.375 -3.424 1 89.56 91 CYS A O 1
ATOM 715 N N . GLU A 1 92 ? -12.914 1.528 -3.674 1 92.12 92 GLU A N 1
ATOM 716 C CA . GLU A 1 92 ? -12.148 2.74 -3.949 1 92.12 92 GLU A CA 1
ATOM 717 C C . GLU A 1 92 ? -11.586 3.34 -2.664 1 92.12 92 GLU A C 1
ATOM 719 O O . GLU A 1 92 ? -12.328 3.627 -1.727 1 92.12 92 GLU A O 1
ATOM 724 N N . ILE A 1 93 ? -10.273 3.545 -2.635 1 92.06 93 ILE A N 1
ATOM 725 C CA . ILE A 1 93 ? -9.664 3.988 -1.386 1 92.06 93 ILE A CA 1
ATOM 726 C C . ILE A 1 93 ? -9.047 5.371 -1.574 1 92.06 93 ILE A C 1
ATOM 728 O O . ILE A 1 93 ? -8.57 5.98 -0.615 1 92.06 93 ILE A O 1
ATOM 732 N N . ALA A 1 94 ? -8.992 5.895 -2.713 1 90.44 94 ALA A N 1
ATOM 733 C CA . ALA A 1 94 ? -8.586 7.227 -3.146 1 90.44 94 ALA A CA 1
ATOM 734 C C . ALA A 1 94 ? -8.984 7.477 -4.598 1 90.44 94 ALA A C 1
ATOM 736 O O . ALA A 1 94 ? -9.367 6.547 -5.312 1 90.44 94 ALA A O 1
ATOM 737 N N . PRO A 1 95 ? -9.031 8.742 -4.996 1 87.88 95 PRO A N 1
ATOM 738 C CA . PRO A 1 95 ? -9.289 8.961 -6.418 1 87.88 95 PRO A CA 1
ATOM 739 C C . PRO A 1 95 ? -8.367 8.148 -7.32 1 87.88 95 PRO A C 1
ATOM 741 O O . PRO A 1 95 ? -7.148 8.18 -7.148 1 87.88 95 PRO A O 1
ATOM 744 N N . GLU A 1 96 ? -8.953 7.336 -8.164 1 90.19 96 GLU A N 1
ATOM 745 C CA . GLU A 1 96 ? -8.25 6.539 -9.172 1 90.19 96 GLU A CA 1
ATOM 746 C C . GLU A 1 96 ? -7.383 5.465 -8.516 1 90.19 96 GLU A C 1
ATOM 748 O O . GLU A 1 96 ? -6.344 5.086 -9.062 1 90.19 96 GLU A O 1
ATOM 753 N N . THR A 1 97 ? -7.699 5.121 -7.328 1 93.06 97 THR A N 1
ATOM 754 C CA . THR A 1 97 ? -6.988 4.086 -6.59 1 93.06 97 THR A CA 1
ATOM 755 C C . THR A 1 97 ? -7.973 3.102 -5.957 1 93.06 97 THR A C 1
ATOM 757 O O . THR A 1 97 ? -8.922 3.508 -5.293 1 93.06 97 THR A O 1
ATOM 760 N N . VAL A 1 98 ? -7.727 1.827 -6.176 1 94.88 98 VAL A N 1
ATOM 761 C CA . VAL A 1 98 ? -8.641 0.793 -5.691 1 94.88 98 VAL A CA 1
ATOM 762 C C . VAL A 1 98 ? -7.852 -0.281 -4.945 1 94.88 98 VAL A C 1
ATOM 764 O O . VAL A 1 98 ? -6.73 -0.622 -5.336 1 94.88 98 VAL A O 1
ATOM 767 N N . SER A 1 99 ? -8.391 -0.709 -3.836 1 95.5 99 SER A N 1
ATOM 768 C CA . SER A 1 99 ? -7.984 -2 -3.291 1 95.5 99 SER A CA 1
ATOM 769 C C . SER A 1 99 ? -8.789 -3.139 -3.904 1 95.5 99 SER A C 1
ATOM 771 O O . SER A 1 99 ? -10 -3.016 -4.094 1 95.5 99 SER A O 1
ATOM 773 N N . ALA A 1 100 ? -8.18 -4.18 -4.285 1 96.75 100 ALA A N 1
ATOM 774 C CA . ALA A 1 100 ? -8.836 -5.352 -4.852 1 96.75 100 ALA A CA 1
ATOM 775 C C . ALA A 1 100 ? -8.383 -6.629 -4.148 1 96.75 100 ALA A C 1
ATOM 777 O O . ALA A 1 100 ? -7.184 -6.883 -4.023 1 96.75 100 ALA A O 1
ATOM 778 N N . ILE A 1 101 ? -9.312 -7.371 -3.662 1 95.75 101 ILE A N 1
ATOM 779 C CA . ILE A 1 101 ? -9.039 -8.703 -3.125 1 95.75 101 ILE A CA 1
ATOM 780 C C . ILE A 1 101 ? -9.32 -9.758 -4.191 1 95.75 101 ILE A C 1
ATOM 782 O O . ILE A 1 101 ? -10.422 -9.797 -4.754 1 95.75 101 ILE A O 1
ATOM 786 N N . THR A 1 102 ? -8.328 -10.539 -4.461 1 97.19 102 THR A N 1
ATOM 787 C CA . THR A 1 102 ? -8.5 -11.609 -5.441 1 97.19 102 THR A CA 1
ATOM 788 C C . THR A 1 102 ? -8.453 -12.977 -4.766 1 97.19 102 THR A C 1
ATOM 790 O O . THR A 1 102 ? -7.746 -13.164 -3.775 1 97.19 102 THR A O 1
ATOM 793 N N . LYS A 1 103 ? -9.227 -13.852 -5.258 1 96.81 103 LYS A N 1
ATOM 794 C CA . LYS A 1 103 ? -9.008 -15.281 -5.039 1 96.81 103 LYS A CA 1
ATOM 795 C C . LYS A 1 103 ? -8.07 -15.859 -6.098 1 96.81 103 LYS A C 1
ATOM 797 O O . LYS A 1 103 ? -8.438 -15.953 -7.27 1 96.81 103 LYS A O 1
ATOM 802 N N . ASP A 1 104 ? -6.895 -16.188 -5.711 1 95.44 104 ASP A N 1
ATOM 803 C CA . ASP A 1 104 ? -5.887 -16.766 -6.594 1 95.44 104 ASP A CA 1
ATOM 804 C C . ASP A 1 104 ? -5.891 -18.281 -6.523 1 95.44 104 ASP A C 1
ATOM 806 O O . ASP A 1 104 ? -5.824 -18.859 -5.434 1 95.44 104 ASP A O 1
ATOM 810 N N . THR A 1 105 ? -6.008 -18.938 -7.652 1 95.25 105 THR A N 1
ATOM 811 C CA . THR A 1 105 ? -6.02 -20.391 -7.715 1 95.25 105 THR A CA 1
ATOM 812 C C . THR A 1 105 ? -5.004 -20.891 -8.734 1 95.25 105 THR A C 1
ATOM 814 O O . THR A 1 105 ? -4.949 -20.406 -9.859 1 95.25 105 THR A O 1
ATOM 817 N N . ILE A 1 106 ? -4.211 -21.844 -8.336 1 93.25 106 ILE A N 1
ATOM 818 C CA . ILE A 1 106 ? -3.227 -22.484 -9.203 1 93.25 106 ILE A CA 1
ATOM 819 C C . ILE A 1 106 ? -3.686 -23.906 -9.547 1 93.25 106 ILE A C 1
ATOM 821 O O . ILE A 1 106 ? -4.148 -24.641 -8.672 1 93.25 106 ILE A O 1
ATOM 825 N N . PHE A 1 107 ? -3.547 -24.234 -10.805 1 95.31 107 PHE A N 1
ATOM 826 C CA . PHE A 1 107 ? -3.969 -25.547 -11.297 1 95.31 107 PHE A CA 1
ATOM 827 C C . PHE A 1 107 ? -2.791 -26.297 -11.891 1 95.31 107 PHE A C 1
ATOM 829 O O . PHE A 1 107 ? -1.853 -25.703 -12.414 1 95.31 107 PHE A O 1
ATOM 836 N N . ASN A 1 108 ? -2.885 -27.609 -11.789 1 93.12 108 ASN A N 1
ATOM 837 C CA . ASN A 1 108 ? -1.906 -28.453 -12.469 1 93.12 108 ASN A CA 1
ATOM 838 C C . ASN A 1 108 ? -2.371 -28.828 -13.875 1 93.12 108 ASN A C 1
ATOM 840 O O . ASN A 1 108 ? -3.381 -28.312 -14.352 1 93.12 108 ASN A O 1
ATOM 844 N N . GLN A 1 109 ? -1.59 -29.703 -14.523 1 92.75 109 GLN A N 1
ATOM 845 C CA . GLN A 1 109 ? -1.82 -30.078 -15.914 1 92.75 109 GLN A CA 1
ATOM 846 C C . GLN A 1 109 ? -3.146 -30.812 -16.078 1 92.75 109 GLN A C 1
ATOM 848 O O . GLN A 1 109 ? -3.777 -30.734 -17.141 1 92.75 109 GLN A O 1
ATOM 853 N N . ASP A 1 110 ? -3.631 -31.516 -15.016 1 95.94 110 ASP A N 1
ATOM 854 C CA . ASP A 1 110 ? -4.875 -32.281 -15.07 1 95.94 110 ASP A CA 1
ATOM 855 C C . ASP A 1 110 ? -6.078 -31.391 -14.766 1 95.94 110 ASP A C 1
ATOM 857 O O . ASP A 1 110 ? -7.219 -31.859 -14.766 1 95.94 110 ASP A O 1
ATOM 861 N N . GLY A 1 111 ? -5.809 -30.141 -14.391 1 94.62 111 GLY A N 1
ATOM 862 C CA . GLY A 1 111 ? -6.879 -29.203 -14.07 1 94.62 111 GLY A CA 1
ATOM 863 C C . GLY A 1 111 ? -7.281 -29.25 -12.609 1 94.62 111 GLY A C 1
ATOM 864 O O . GLY A 1 111 ? -8.312 -28.688 -12.227 1 94.62 111 GLY A O 1
ATOM 865 N N . GLU A 1 112 ? -6.492 -29.938 -11.828 1 95.44 112 GLU A N 1
ATOM 866 C CA . GLU A 1 112 ? -6.758 -30 -10.391 1 95.44 112 GLU A CA 1
ATOM 867 C C . GLU A 1 112 ? -6.16 -28.797 -9.664 1 95.44 112 GLU A C 1
ATOM 869 O O . GLU A 1 112 ? -5.078 -28.328 -10.016 1 95.44 112 GLU A O 1
ATOM 874 N N . VAL A 1 113 ? -6.836 -28.375 -8.602 1 94.81 113 VAL A N 1
ATOM 875 C CA . VAL A 1 113 ? -6.348 -27.281 -7.781 1 94.81 113 VAL A CA 1
ATOM 876 C C . VAL A 1 113 ? -5.141 -27.734 -6.969 1 94.81 113 VAL A C 1
ATOM 878 O O . VAL A 1 113 ? -5.203 -28.75 -6.262 1 94.81 113 VAL A O 1
ATOM 881 N N . ILE A 1 114 ? -4.059 -27 -7.137 1 91.19 114 ILE A N 1
ATOM 882 C CA . ILE A 1 114 ? -2.896 -27.219 -6.285 1 91.19 114 ILE A CA 1
ATOM 883 C C . ILE A 1 114 ? -3.053 -26.438 -4.984 1 91.19 114 ILE A C 1
ATOM 885 O O . ILE A 1 114 ? -2.939 -27 -3.895 1 91.19 114 ILE A O 1
ATOM 889 N N . VAL A 1 115 ? -3.34 -25.141 -5.113 1 90.12 115 VAL A N 1
ATOM 890 C CA . VAL A 1 115 ? -3.488 -24.266 -3.967 1 90.12 115 VAL A CA 1
ATOM 891 C C . VAL A 1 115 ? -4.367 -23.062 -4.344 1 90.12 115 VAL A C 1
ATOM 893 O O . VAL A 1 115 ? -4.473 -22.719 -5.52 1 90.12 115 VAL A O 1
ATOM 896 N N . SER A 1 116 ? -4.984 -22.516 -3.338 1 93.06 116 SER A N 1
ATOM 897 C CA . SER A 1 116 ? -5.789 -21.312 -3.492 1 93.06 116 SER A CA 1
ATOM 898 C C . SER A 1 116 ? -5.688 -20.422 -2.258 1 93.06 116 SER A C 1
ATOM 900 O O . SER A 1 116 ? -5.668 -20.906 -1.13 1 93.06 116 SER A O 1
ATOM 902 N N . TRP A 1 117 ? -5.598 -19.094 -2.447 1 91.44 117 TRP A N 1
ATOM 903 C CA . TRP A 1 117 ? -5.551 -18.125 -1.353 1 91.44 117 TRP A CA 1
ATOM 904 C C . TRP A 1 117 ? -6.117 -16.781 -1.787 1 91.44 117 TRP A C 1
ATOM 906 O O . TRP A 1 117 ? -6.406 -16.578 -2.969 1 91.44 117 TRP A O 1
ATOM 916 N N . GLU A 1 118 ? -6.367 -15.906 -0.829 1 92.44 118 GLU A N 1
ATOM 917 C CA . GLU A 1 118 ? -6.766 -14.539 -1.13 1 92.44 118 GLU A CA 1
ATOM 918 C C . GLU A 1 118 ? -5.582 -13.578 -1.022 1 92.44 118 GLU A C 1
ATOM 920 O O . GLU A 1 118 ? -4.707 -13.758 -0.17 1 92.44 118 GLU A O 1
ATOM 925 N N . GLN A 1 119 ? -5.562 -12.656 -1.928 1 93.88 119 GLN A N 1
ATOM 926 C CA . GLN A 1 119 ? -4.512 -11.648 -2.027 1 93.88 119 GLN A CA 1
ATOM 927 C C . GLN A 1 119 ? -5.102 -10.258 -2.244 1 93.88 119 GLN A C 1
ATOM 929 O O . GLN A 1 119 ? -6.051 -10.094 -3.01 1 93.88 119 GLN A O 1
ATOM 934 N N . THR A 1 120 ? -4.559 -9.305 -1.521 1 96.25 120 THR A N 1
ATOM 935 C CA . THR A 1 120 ? -4.988 -7.926 -1.751 1 96.25 120 THR A CA 1
ATOM 936 C C . THR A 1 120 ? -3.967 -7.18 -2.607 1 96.25 120 THR A C 1
ATOM 938 O O . THR A 1 120 ? -2.76 -7.312 -2.4 1 96.25 120 THR A O 1
ATOM 941 N N . TYR A 1 121 ? -4.457 -6.406 -3.557 1 97.69 121 TYR A N 1
ATOM 942 C CA . TYR A 1 121 ? -3.664 -5.488 -4.363 1 97.69 121 TYR A CA 1
ATOM 943 C C . TYR A 1 121 ? -4.176 -4.059 -4.227 1 97.69 121 TYR A C 1
ATOM 945 O O . TYR A 1 121 ? -5.387 -3.83 -4.156 1 97.69 121 TYR A O 1
ATOM 953 N N . ILE A 1 122 ? -3.262 -3.15 -4.203 1 97 122 ILE A N 1
ATOM 954 C CA . ILE A 1 122 ? -3.592 -1.742 -4.395 1 97 122 ILE A CA 1
ATOM 955 C C . ILE A 1 122 ? -3.252 -1.323 -5.824 1 97 122 ILE A C 1
ATOM 957 O O . ILE A 1 122 ? -2.096 -1.402 -6.242 1 97 122 ILE A O 1
ATOM 961 N N . LEU A 1 123 ? -4.289 -0.913 -6.562 1 97.19 123 LEU A N 1
ATOM 962 C CA . LEU A 1 123 ? -4.129 -0.502 -7.953 1 97.19 123 LEU A CA 1
ATOM 963 C C . LEU A 1 123 ? -4.367 0.996 -8.109 1 97.19 123 LEU A C 1
ATOM 965 O O . LEU A 1 123 ? -5.281 1.552 -7.5 1 97.19 123 LEU A O 1
ATOM 969 N N . GLN A 1 124 ? -3.51 1.631 -8.883 1 95.06 124 GLN A N 1
ATOM 970 C CA . GLN A 1 124 ? -3.67 3.033 -9.242 1 95.06 124 GLN A CA 1
ATOM 971 C C . GLN A 1 124 ? -3.742 3.203 -10.758 1 95.06 124 GLN A C 1
ATOM 973 O O . GLN A 1 124 ? -3.006 2.545 -11.5 1 95.06 124 GLN A O 1
ATOM 978 N N . ARG A 1 125 ? -4.652 4.027 -11.102 1 93.75 125 ARG A N 1
ATOM 979 C CA . ARG A 1 125 ? -4.703 4.363 -12.523 1 93.75 125 ARG A CA 1
ATOM 980 C C . ARG A 1 125 ? -3.648 5.406 -12.875 1 93.75 125 ARG A C 1
ATOM 982 O O . ARG A 1 125 ? -3.68 6.527 -12.359 1 93.75 125 ARG A O 1
ATOM 989 N N . ILE A 1 126 ? -2.664 5.055 -13.648 1 90 126 ILE A N 1
ATOM 990 C CA . ILE A 1 126 ? -1.572 5.895 -14.125 1 90 126 ILE A CA 1
ATOM 991 C C . ILE A 1 126 ? -1.586 5.949 -15.648 1 90 126 ILE A C 1
ATOM 993 O O . ILE A 1 126 ? -1.488 4.918 -16.312 1 90 126 ILE A O 1
ATOM 997 N N . ASP A 1 127 ? -1.729 7.16 -16.203 1 89.5 127 ASP A N 1
ATOM 998 C CA . ASP A 1 127 ? -1.788 7.336 -17.656 1 89.5 127 ASP A CA 1
ATOM 999 C C . ASP A 1 127 ? -2.814 6.395 -18.281 1 89.5 127 ASP A C 1
ATOM 1001 O O . ASP A 1 127 ? -2.506 5.68 -19.234 1 89.5 127 ASP A O 1
ATOM 1005 N N . ASN A 1 128 ? -3.883 6.234 -17.641 1 91.69 128 ASN A N 1
ATOM 1006 C CA . ASN A 1 128 ? -5.062 5.516 -18.109 1 91.69 128 ASN A CA 1
ATOM 1007 C C . ASN A 1 128 ? -4.848 4.008 -18.094 1 91.69 128 ASN A C 1
ATOM 1009 O O . ASN A 1 128 ? -5.543 3.264 -18.781 1 91.69 128 ASN A O 1
ATOM 1013 N N . GLN A 1 129 ? -3.877 3.576 -17.375 1 95.44 129 GLN A N 1
ATOM 1014 C CA . GLN A 1 129 ? -3.646 2.152 -17.156 1 95.44 129 GLN A CA 1
ATOM 1015 C C . GLN A 1 129 ? -3.604 1.822 -15.672 1 95.44 129 GLN A C 1
ATOM 1017 O O . GLN A 1 129 ? -3.041 2.58 -14.875 1 95.44 129 GLN A O 1
ATOM 1022 N N . TRP A 1 130 ? -4.277 0.707 -15.328 1 97.12 130 TRP A N 1
ATOM 1023 C CA . TRP A 1 130 ? -4.172 0.234 -13.953 1 97.12 130 TRP A CA 1
ATOM 1024 C C . TRP A 1 130 ? -2.807 -0.391 -13.695 1 97.12 130 TRP A C 1
ATOM 1026 O O . TRP A 1 130 ? -2.336 -1.217 -14.484 1 97.12 130 TRP A O 1
ATOM 1036 N N . LYS A 1 131 ? -2.133 0.039 -12.641 1 97.75 131 LYS A N 1
ATOM 1037 C CA . LYS A 1 131 ? -0.869 -0.523 -12.172 1 97.75 131 LYS A CA 1
ATOM 1038 C C . LYS A 1 131 ? -0.938 -0.876 -10.688 1 97.75 131 LYS A C 1
ATOM 1040 O O . LYS A 1 131 ? -1.519 -0.133 -9.898 1 97.75 131 LYS A O 1
ATOM 1045 N N . ALA A 1 132 ? -0.386 -1.979 -10.359 1 98.19 132 ALA A N 1
ATOM 1046 C CA . ALA A 1 132 ? -0.263 -2.318 -8.945 1 98.19 132 ALA A CA 1
ATOM 1047 C C . ALA A 1 132 ? 0.878 -1.543 -8.297 1 98.19 132 ALA A C 1
ATOM 1049 O O . ALA A 1 132 ? 1.947 -1.383 -8.891 1 98.19 132 ALA A O 1
ATOM 1050 N N . ILE A 1 133 ? 0.636 -1.068 -7.027 1 97.44 133 ILE A N 1
ATOM 1051 C CA . ILE A 1 133 ? 1.707 -0.388 -6.309 1 97.44 133 ILE A CA 1
ATOM 1052 C C . ILE A 1 133 ? 1.999 -1.124 -5.004 1 97.44 133 ILE A C 1
ATOM 1054 O O . ILE A 1 133 ? 3.037 -0.897 -4.375 1 97.44 133 ILE A O 1
ATOM 1058 N N . ALA A 1 134 ? 1.12 -1.977 -4.617 1 97.38 134 ALA A N 1
ATOM 1059 C CA . ALA A 1 134 ? 1.333 -2.771 -3.412 1 97.38 134 ALA A CA 1
ATOM 1060 C C . ALA A 1 134 ? 0.501 -4.051 -3.443 1 97.38 134 ALA A C 1
ATOM 1062 O O . ALA A 1 134 ? -0.537 -4.105 -4.105 1 97.38 134 ALA A O 1
ATOM 1063 N N . THR A 1 135 ? 0.943 -5.035 -2.771 1 96.75 135 THR A N 1
ATOM 1064 C CA . THR A 1 135 ? 0.169 -6.246 -2.533 1 96.75 135 THR A CA 1
ATOM 1065 C C . THR A 1 135 ? 0.417 -6.777 -1.125 1 96.75 135 THR A C 1
ATOM 1067 O O . THR A 1 135 ? 1.519 -6.641 -0.589 1 96.75 135 THR A O 1
ATOM 1070 N N . ILE A 1 136 ? -0.607 -7.281 -0.558 1 92.94 136 ILE A N 1
ATOM 1071 C CA . ILE A 1 136 ? -0.594 -7.848 0.787 1 92.94 136 ILE A CA 1
ATOM 1072 C C . ILE A 1 136 ? -1.044 -9.305 0.737 1 92.94 136 ILE A C 1
ATOM 1074 O O . ILE A 1 136 ? -2.158 -9.609 0.298 1 92.94 136 ILE A O 1
ATOM 1078 N N . SER A 1 137 ? -0.113 -10.141 1.096 1 83.62 137 SER A N 1
ATOM 1079 C CA . SER A 1 137 ? -0.446 -11.555 1.152 1 83.62 137 SER A CA 1
ATOM 1080 C C . SER A 1 137 ? -0.387 -12.086 2.584 1 83.62 137 SER A C 1
ATOM 1082 O O . SER A 1 137 ? 0.661 -12.023 3.229 1 83.62 137 SER A O 1
ATOM 1084 N N . THR A 1 138 ? -1.461 -12.578 3.24 1 72.88 138 THR A N 1
ATOM 1085 C CA . THR A 1 138 ? -1.424 -13.133 4.59 1 72.88 138 THR A CA 1
ATOM 1086 C C . THR A 1 138 ? -1.678 -14.641 4.562 1 72.88 138 THR A C 1
ATOM 1088 O O . THR A 1 138 ? -1.197 -15.367 5.43 1 72.88 138 THR A O 1
ATOM 1091 N N . GLY A 1 139 ? -2.207 -15.148 3.549 1 72.88 139 GLY A N 1
ATOM 1092 C CA . GLY A 1 139 ? -2.58 -16.562 3.584 1 72.88 139 GLY A CA 1
ATOM 1093 C C . GLY A 1 139 ? -1.858 -17.391 2.545 1 72.88 139 GLY A C 1
ATOM 1094 O O . GLY A 1 139 ? -2.006 -18.609 2.514 1 72.88 139 GLY A O 1
ATOM 1095 N N . GLU A 1 140 ? -0.996 -16.797 1.884 1 74.62 140 GLU A N 1
ATOM 1096 C CA . GLU A 1 140 ? -0.345 -17.531 0.803 1 74.62 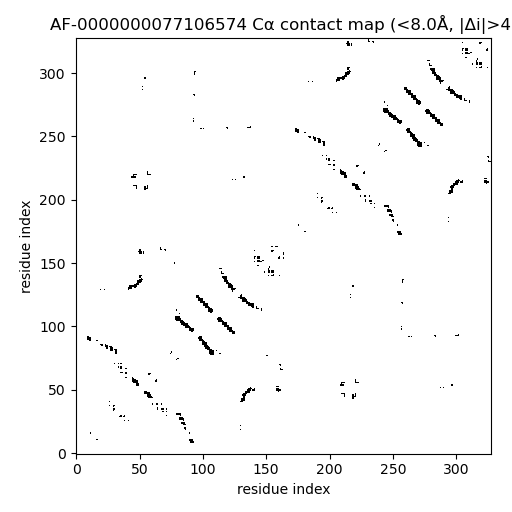140 GLU A CA 1
ATOM 1097 C C . GLU A 1 140 ? 0.61 -18.594 1.353 1 74.62 140 GLU A C 1
ATOM 1099 O O . GLU A 1 140 ? 0.528 -19.766 0.979 1 74.62 140 GLU A O 1
ATOM 1104 N N . VAL A 1 141 ? 1.42 -18.172 2.291 1 72.62 141 VAL A N 1
ATOM 1105 C CA . VAL A 1 141 ? 2.432 -19.062 2.846 1 72.62 141 VAL A CA 1
ATOM 1106 C C . VAL A 1 141 ? 1.757 -20.219 3.576 1 72.62 141 VAL A C 1
ATOM 1108 O O . VAL A 1 141 ? 2.166 -21.375 3.436 1 72.62 141 VAL A O 1
ATOM 1111 N N . THR A 1 142 ? 0.701 -19.906 4.195 1 74.75 142 THR A N 1
ATOM 1112 C CA . THR A 1 142 ? -0.055 -20.922 4.906 1 74.75 142 THR A CA 1
ATOM 1113 C C . THR A 1 142 ? -0.66 -21.938 3.93 1 74.75 142 THR A C 1
ATOM 1115 O O . THR A 1 142 ? -0.675 -23.141 4.195 1 74.75 142 THR A O 1
ATOM 1118 N N . SER A 1 143 ? -1.188 -21.484 2.836 1 79.38 143 SER A N 1
ATOM 1119 C CA . SER A 1 143 ? -1.8 -22.359 1.833 1 79.38 143 SER A CA 1
ATOM 1120 C C . SER A 1 143 ? -0.767 -23.281 1.197 1 79.38 143 SER A C 1
ATOM 1122 O O . SER A 1 143 ? -1.047 -24.453 0.95 1 79.38 143 SER A O 1
ATOM 1124 N N . TRP A 1 144 ? 0.386 -22.75 0.996 1 77.44 144 TRP A N 1
ATOM 1125 C CA . TRP A 1 144 ? 1.462 -23.562 0.443 1 77.44 144 TRP A CA 1
ATOM 1126 C C . TRP A 1 144 ? 1.916 -24.609 1.446 1 77.44 144 TRP A C 1
ATOM 1128 O O . TRP A 1 144 ? 2.178 -25.766 1.075 1 77.44 144 TRP A O 1
ATOM 1138 N N . ALA A 1 145 ? 1.986 -24.188 2.672 1 74.06 145 ALA A N 1
ATOM 1139 C CA . ALA A 1 145 ? 2.369 -25.125 3.729 1 74.06 145 ALA A CA 1
ATOM 1140 C C . ALA A 1 145 ? 1.368 -26.266 3.836 1 74.06 145 ALA A C 1
ATOM 1142 O O . ALA A 1 145 ? 1.753 -27.422 4.074 1 74.06 145 ALA A O 1
ATOM 1143 N N . ALA A 1 146 ? 0.154 -25.969 3.658 1 75.12 146 ALA A N 1
ATOM 1144 C CA . ALA A 1 146 ? -0.909 -26.969 3.777 1 75.12 146 ALA A CA 1
ATOM 1145 C C . ALA A 1 146 ? -0.826 -28 2.654 1 75.12 146 ALA A C 1
ATOM 1147 O O . ALA A 1 146 ? -1.272 -29.141 2.814 1 75.12 146 ALA A O 1
ATOM 1148 N N . MET A 1 147 ? -0.316 -27.578 1.536 1 73.5 147 MET A N 1
ATOM 1149 C CA . MET A 1 147 ? -0.139 -28.484 0.407 1 73.5 147 MET A CA 1
ATOM 1150 C C . MET A 1 147 ? 0.908 -29.547 0.723 1 73.5 147 MET A C 1
ATOM 1152 O O . MET A 1 147 ? 0.9 -30.625 0.129 1 73.5 147 MET A O 1
ATOM 1156 N N . GLY A 1 148 ? 1.739 -29.266 1.81 1 61.75 148 GLY A N 1
ATOM 1157 C CA . GLY A 1 148 ? 2.646 -30.266 2.328 1 61.75 148 GLY A CA 1
ATOM 1158 C C . GLY A 1 148 ? 3.902 -30.438 1.489 1 61.75 148 GLY A C 1
ATOM 1159 O O . GLY A 1 148 ? 4.688 -31.359 1.712 1 61.75 148 GLY A O 1
ATOM 1160 N N . SER A 1 149 ? 4 -29.844 0.44 1 58.5 149 SER A N 1
ATOM 1161 C CA . SER A 1 149 ? 5.215 -30.094 -0.332 1 58.5 149 SER A CA 1
ATOM 1162 C C . SER A 1 149 ? 6.43 -29.453 0.318 1 58.5 149 SER A C 1
ATOM 1164 O O . SER A 1 149 ? 6.297 -28.453 1.038 1 58.5 149 SER A O 1
ATOM 1166 N N . LYS A 1 150 ? 7.539 -30.234 0.42 1 57.12 150 LYS A N 1
ATOM 1167 C CA . LYS A 1 150 ? 8.805 -29.75 0.959 1 57.12 150 LYS A CA 1
ATOM 1168 C C . LYS A 1 150 ? 9.055 -28.297 0.571 1 57.12 150 LYS A C 1
ATOM 1170 O O . LYS A 1 150 ? 9.562 -27.516 1.375 1 57.12 150 LYS A O 1
ATOM 1175 N N . LEU A 1 151 ? 8.734 -27.984 -0.61 1 52.09 151 LEU A N 1
ATOM 1176 C CA . LEU A 1 151 ? 8.953 -26.641 -1.146 1 52.09 151 LEU A CA 1
ATOM 1177 C C . LEU A 1 151 ? 8.023 -25.625 -0.478 1 52.09 151 LEU A C 1
ATOM 1179 O O . LEU A 1 151 ? 8.438 -24.516 -0.169 1 52.09 151 LEU A O 1
ATOM 1183 N N . ALA A 1 152 ? 6.867 -26.203 -0.232 1 56.16 152 ALA A N 1
ATOM 1184 C CA . ALA A 1 152 ? 5.906 -25.359 0.461 1 56.16 152 ALA A CA 1
ATOM 1185 C C . ALA A 1 152 ? 6.371 -25.047 1.88 1 56.16 152 ALA A C 1
ATOM 1187 O O . ALA A 1 152 ? 6.234 -23.906 2.35 1 56.16 152 ALA A O 1
ATOM 1188 N N . VAL A 1 153 ? 6.988 -26.047 2.389 1 54.22 153 VAL A N 1
ATOM 1189 C CA . VAL A 1 153 ? 7.504 -25.875 3.744 1 54.22 153 VAL A CA 1
ATOM 1190 C C . VAL A 1 153 ? 8.625 -24.844 3.752 1 54.22 153 VAL A C 1
ATOM 1192 O O . VAL A 1 153 ? 8.703 -24.016 4.656 1 54.22 153 VAL A O 1
ATOM 1195 N N . LYS A 1 154 ? 9.445 -25 2.779 1 56.78 154 LYS A N 1
ATOM 1196 C CA . LYS A 1 154 ? 10.562 -24.078 2.695 1 56.78 154 LYS A CA 1
ATOM 1197 C C . LYS A 1 154 ? 10.07 -22.641 2.465 1 56.78 154 LYS A C 1
ATOM 1199 O O . LYS A 1 154 ? 10.562 -21.703 3.094 1 56.78 154 LYS A O 1
ATOM 1204 N N . ALA A 1 155 ? 9.203 -22.609 1.546 1 54.41 155 ALA A N 1
ATOM 1205 C CA . ALA A 1 155 ? 8.602 -21.297 1.277 1 54.41 155 ALA A CA 1
ATOM 1206 C C . ALA A 1 155 ? 7.953 -20.719 2.533 1 54.41 155 ALA A C 1
ATOM 1208 O O . ALA A 1 155 ? 8.07 -19.531 2.811 1 54.41 155 ALA A O 1
ATOM 1209 N N . ALA A 1 156 ? 7.32 -21.672 3.242 1 53.34 156 ALA A N 1
ATOM 1210 C CA . ALA A 1 156 ? 6.633 -21.297 4.473 1 53.34 156 ALA A CA 1
ATOM 1211 C C . ALA A 1 156 ? 7.629 -20.891 5.559 1 53.34 156 ALA A C 1
ATOM 1213 O O . ALA A 1 156 ? 7.285 -20.156 6.48 1 53.34 156 ALA A O 1
ATOM 1214 N N . SER A 1 157 ? 8.703 -21.531 5.371 1 51.84 157 SER A N 1
ATOM 1215 C CA . SER A 1 157 ? 9.695 -21.266 6.402 1 51.84 157 SER A CA 1
ATOM 1216 C C . SER A 1 157 ? 10.406 -19.938 6.152 1 51.84 157 SER A C 1
ATOM 1218 O O . SER A 1 157 ? 11.086 -19.406 7.039 1 51.84 157 SER A O 1
ATOM 1220 N N . SER A 1 158 ? 10.25 -19.547 4.844 1 52.31 158 SER A N 1
ATOM 1221 C CA . SER A 1 158 ? 10.914 -18.281 4.543 1 52.31 158 SER A CA 1
ATOM 1222 C C . SER A 1 158 ? 10.062 -17.094 4.977 1 52.31 158 SER A C 1
ATOM 1224 O O . SER A 1 158 ? 8.828 -17.172 4.945 1 52.31 158 SER A O 1
ATOM 1226 N N . ASP A 1 159 ? 10.508 -16.234 5.66 1 52.5 159 ASP A N 1
ATOM 1227 C CA . ASP A 1 159 ? 9.797 -15.055 6.121 1 52.5 159 ASP A CA 1
ATOM 1228 C C . ASP A 1 159 ? 9.172 -14.297 4.949 1 52.5 159 ASP A C 1
ATOM 1230 O O . ASP A 1 159 ? 8.18 -13.586 5.121 1 52.5 159 ASP A O 1
ATOM 1234 N N . ASN A 1 160 ? 9.766 -14.375 3.736 1 51.94 160 ASN A N 1
ATOM 1235 C CA . ASN A 1 160 ? 9.258 -13.766 2.512 1 51.94 160 ASN A CA 1
ATOM 1236 C C . ASN A 1 160 ? 9.562 -14.633 1.29 1 51.94 160 ASN A C 1
ATOM 1238 O O . ASN A 1 160 ? 10.727 -14.828 0.934 1 51.94 160 ASN A O 1
ATOM 1242 N N . ILE A 1 161 ? 8.469 -15.305 0.732 1 54.28 161 ILE A N 1
ATOM 1243 C CA . ILE A 1 161 ? 8.648 -16.25 -0.362 1 54.28 161 ILE A CA 1
ATOM 1244 C C . ILE A 1 161 ? 9.227 -15.531 -1.579 1 54.28 161 ILE A C 1
AT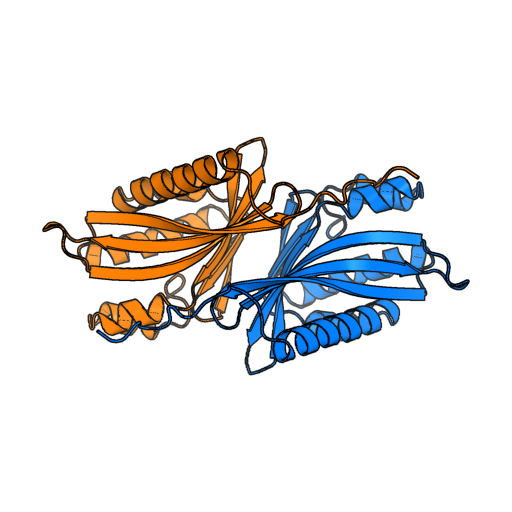OM 1246 O O . ILE A 1 161 ? 9.734 -16.172 -2.504 1 54.28 161 ILE A O 1
ATOM 1250 N N . TYR A 1 162 ? 9.188 -14.18 -1.505 1 54.66 162 TYR A N 1
ATOM 1251 C CA . TYR A 1 162 ? 9.672 -13.438 -2.66 1 54.66 162 TYR A CA 1
ATOM 1252 C C . TYR A 1 162 ? 11.172 -13.211 -2.576 1 54.66 162 TYR A C 1
ATOM 1254 O O . TYR A 1 162 ? 11.789 -12.727 -3.531 1 54.66 162 TYR A O 1
ATOM 1262 N N . ILE A 1 163 ? 11.812 -13.328 -1.348 1 46.59 163 ILE A N 1
ATOM 1263 C CA . ILE A 1 163 ? 13.242 -13.055 -1.185 1 46.59 163 ILE A CA 1
ATOM 1264 C C . ILE A 1 163 ? 14.008 -14.375 -1.073 1 46.59 163 ILE A C 1
ATOM 1266 O O . ILE A 1 163 ? 15.164 -14.461 -1.485 1 46.59 163 ILE A O 1
ATOM 1270 N N . ASP A 1 164 ? 13.5 -15.398 -0.292 1 45.94 164 ASP A N 1
ATOM 1271 C CA . ASP A 1 164 ? 14.398 -16.531 -0.028 1 45.94 164 ASP A CA 1
ATOM 1272 C C . ASP A 1 164 ? 14.406 -17.5 -1.201 1 45.94 164 ASP A C 1
ATOM 1274 O O . ASP A 1 164 ? 13.359 -17.812 -1.767 1 45.94 164 ASP A O 1
ATOM 1278 N N . MET B 1 1 ? -28.875 -29.516 7.066 1 22.45 1 MET B N 1
ATOM 1279 C CA . MET B 1 1 ? -28.328 -28.719 5.977 1 22.45 1 MET B CA 1
ATOM 1280 C C . MET B 1 1 ? -27.812 -27.375 6.5 1 22.45 1 MET B C 1
ATOM 1282 O O . MET B 1 1 ? -28.594 -26.484 6.836 1 22.45 1 MET B O 1
ATOM 1286 N N . THR B 1 2 ? -26.781 -27.359 7.281 1 24.75 2 THR B N 1
ATOM 1287 C CA . THR B 1 2 ? -26.359 -26.328 8.219 1 24.75 2 THR B CA 1
ATOM 1288 C C . THR B 1 2 ? -25.953 -25.062 7.477 1 24.75 2 THR B C 1
ATOM 1290 O O . THR B 1 2 ? -25.219 -25.125 6.48 1 24.75 2 THR B O 1
ATOM 1293 N N . THR B 1 3 ? -26.797 -24.078 7.414 1 25.73 3 THR B N 1
ATOM 1294 C CA . THR B 1 3 ? -26.672 -22.766 6.766 1 25.73 3 THR B CA 1
ATOM 1295 C C . THR B 1 3 ? -25.359 -22.094 7.137 1 25.73 3 THR B C 1
ATOM 1297 O O . THR B 1 3 ? -25.156 -21.719 8.289 1 25.73 3 THR B O 1
ATOM 1300 N N . GLY B 1 4 ? -24.219 -22.656 6.852 1 27.12 4 GLY B N 1
ATOM 1301 C CA . GLY B 1 4 ? -22.938 -22.125 7.277 1 27.12 4 GLY B CA 1
ATOM 1302 C C . GLY B 1 4 ? -22.812 -20.625 7.047 1 27.12 4 GLY B C 1
ATOM 1303 O O . GLY B 1 4 ? -23.047 -20.141 5.934 1 27.12 4 GLY B O 1
ATOM 1304 N N . ASN B 1 5 ? -23.188 -19.859 8.055 1 28.5 5 ASN B N 1
ATOM 1305 C CA . ASN B 1 5 ? -23.172 -18.406 8.07 1 28.5 5 ASN B CA 1
ATOM 1306 C C . ASN B 1 5 ? -21.906 -17.844 7.434 1 28.5 5 ASN B C 1
ATOM 1308 O O . ASN B 1 5 ? -20.797 -18.109 7.91 1 28.5 5 ASN B O 1
ATOM 1312 N N . LEU B 1 6 ? -21.812 -17.734 6.16 1 30.48 6 LEU B N 1
ATOM 1313 C CA . LEU B 1 6 ? -20.766 -17.094 5.367 1 30.48 6 LEU B CA 1
ATOM 1314 C C . LEU B 1 6 ? -20.234 -15.859 6.074 1 30.48 6 LEU B C 1
ATOM 1316 O O . LEU B 1 6 ? -21 -14.992 6.496 1 30.48 6 LEU B O 1
ATOM 1320 N N . PRO B 1 7 ? -19.234 -15.977 6.938 1 35.09 7 PRO B N 1
ATOM 1321 C CA . PRO B 1 7 ? -18.859 -14.797 7.723 1 35.09 7 PRO B CA 1
ATOM 1322 C C . PRO B 1 7 ? -19.016 -13.492 6.945 1 35.09 7 PRO B C 1
ATOM 1324 O O . PRO B 1 7 ? -18.469 -13.359 5.844 1 35.09 7 PRO B O 1
ATOM 1327 N N . THR B 1 8 ? -20.094 -12.828 6.969 1 35.28 8 THR B N 1
ATOM 1328 C CA . THR B 1 8 ? -20.641 -11.672 6.254 1 35.28 8 THR B CA 1
ATOM 1329 C C . THR B 1 8 ? -19.547 -10.625 6.027 1 35.28 8 THR B C 1
ATOM 1331 O O . THR B 1 8 ? -18.438 -10.766 6.531 1 35.28 8 THR B O 1
ATOM 1334 N N . ASN B 1 9 ? -19.812 -9.141 6.379 1 39.5 9 ASN B N 1
ATOM 1335 C CA . ASN B 1 9 ? -19.531 -7.758 6.012 1 39.5 9 ASN B CA 1
ATOM 1336 C C . ASN B 1 9 ? -18.141 -7.336 6.445 1 39.5 9 ASN B C 1
ATOM 1338 O O . ASN B 1 9 ? -17.734 -7.582 7.586 1 39.5 9 ASN B O 1
ATOM 1342 N N . SER B 1 10 ? -17.094 -7.062 5.52 1 52.88 10 SER B N 1
ATOM 1343 C CA . SER B 1 10 ? -15.844 -6.301 5.414 1 52.88 10 SER B CA 1
ATOM 1344 C C . SER B 1 10 ? -15.773 -5.211 6.477 1 52.88 10 SER B C 1
ATOM 1346 O O . SER B 1 10 ? -14.992 -4.266 6.355 1 52.88 10 SER B O 1
ATOM 1348 N N . SER B 1 11 ? -16.828 -5.145 7.336 1 62.53 11 SER B N 1
ATOM 1349 C CA . SER B 1 11 ? -16.844 -4.031 8.281 1 62.53 11 SER B CA 1
ATOM 1350 C C . SER B 1 11 ? -15.945 -4.312 9.477 1 62.53 11 SER B C 1
ATOM 1352 O O . SER B 1 11 ? -15.977 -5.406 10.047 1 62.53 11 SER B O 1
ATOM 1354 N N . ILE B 1 12 ? -15.016 -3.559 9.602 1 80.88 12 ILE B N 1
ATOM 1355 C CA . ILE B 1 12 ? -14.133 -3.553 10.758 1 80.88 12 ILE B CA 1
ATOM 1356 C C . ILE B 1 12 ? -14.953 -3.43 12.039 1 80.88 12 ILE B C 1
ATOM 1358 O O . ILE B 1 12 ? -16 -2.771 12.047 1 80.88 12 ILE B O 1
ATOM 1362 N N . SER B 1 13 ? -14.68 -4.23 13.109 1 85.56 13 SER B N 1
ATOM 1363 C CA . SER B 1 13 ? -15.367 -4.141 14.391 1 85.56 13 SER B CA 1
ATOM 1364 C C . SER B 1 13 ? -15.266 -2.734 14.977 1 85.56 13 SER B C 1
ATOM 1366 O O . SER B 1 13 ? -14.398 -1.951 14.57 1 85.56 13 SER B O 1
ATOM 1368 N N . LYS B 1 14 ? -16.203 -2.434 15.836 1 89.31 14 LYS B N 1
ATOM 1369 C CA . LYS B 1 14 ? -16.156 -1.146 16.531 1 89.31 14 LYS B CA 1
ATOM 1370 C C . LYS B 1 14 ? -14.859 -0.987 17.312 1 89.31 14 LYS B C 1
ATOM 1372 O O . LYS B 1 14 ? -14.281 0.101 17.344 1 89.31 14 LYS B O 1
ATOM 1377 N N . GLU B 1 15 ? -14.461 -2.043 17.938 1 91.12 15 GLU B N 1
ATOM 1378 C CA . GLU B 1 15 ? -13.227 -2.004 18.719 1 91.12 15 GLU B CA 1
ATOM 1379 C C . GLU B 1 15 ? -12.023 -1.657 17.828 1 91.12 15 GLU B C 1
ATOM 1381 O O . GLU B 1 15 ? -11.211 -0.802 18.188 1 91.12 15 GLU B O 1
ATOM 1386 N N . VAL B 1 16 ? -11.922 -2.273 16.766 1 92.5 16 VAL B N 1
ATOM 1387 C CA . VAL B 1 16 ? -10.828 -2.014 15.828 1 92.5 16 VAL B CA 1
ATOM 1388 C C . VAL B 1 16 ? -10.93 -0.583 15.305 1 92.5 16 VAL B C 1
ATOM 1390 O O . VAL B 1 16 ? -9.914 0.112 15.188 1 92.5 16 VAL B O 1
ATOM 1393 N N . ASN B 1 17 ? -12.125 -0.186 15.07 1 94.12 17 ASN B N 1
ATOM 1394 C CA . ASN B 1 17 ? -12.328 1.187 14.617 1 94.12 17 ASN B CA 1
ATOM 1395 C C . ASN B 1 17 ? -11.828 2.195 15.648 1 94.12 17 ASN B C 1
ATOM 1397 O O . ASN B 1 17 ? -11.172 3.178 15.289 1 94.12 17 ASN B O 1
ATOM 1401 N N . ASP B 1 18 ? -12.109 1.979 16.875 1 96.06 18 ASP B N 1
ATOM 1402 C CA . ASP B 1 18 ? -11.648 2.852 17.953 1 96.06 18 ASP B CA 1
ATOM 1403 C C . ASP B 1 18 ? -10.125 2.842 18.047 1 96.06 18 ASP B C 1
ATOM 1405 O O . ASP B 1 18 ? -9.5 3.885 18.281 1 96.06 18 ASP B O 1
ATOM 1409 N N . GLU B 1 19 ? -9.555 1.692 17.906 1 96.94 19 GLU B N 1
ATOM 1410 C CA . GLU B 1 19 ? -8.102 1.58 17.922 1 96.94 19 GLU B CA 1
ATOM 1411 C C . GLU B 1 19 ? -7.469 2.389 16.781 1 96.94 19 GLU B C 1
ATOM 1413 O O . GLU B 1 19 ? -6.465 3.072 17 1 96.94 19 GLU B O 1
ATOM 1418 N N . ILE B 1 20 ? -8.07 2.324 15.672 1 97.69 20 ILE B N 1
ATOM 1419 C CA . ILE B 1 20 ? -7.547 3.012 14.5 1 97.69 20 ILE B CA 1
ATOM 1420 C C . ILE B 1 20 ? -7.676 4.523 14.68 1 97.69 20 ILE B C 1
ATOM 1422 O O . ILE B 1 20 ? -6.754 5.273 14.359 1 97.69 20 ILE B O 1
ATOM 1426 N N . GLN B 1 21 ? -8.797 4.949 15.242 1 98.25 21 GLN B N 1
ATOM 1427 C CA . GLN B 1 21 ? -8.922 6.375 15.516 1 98.25 21 GLN B CA 1
ATOM 1428 C C . GLN B 1 21 ? -7.891 6.836 16.531 1 98.25 21 GLN B C 1
ATOM 1430 O O . GLN B 1 21 ? -7.312 7.918 16.406 1 98.25 21 GLN B O 1
ATOM 1435 N N . THR B 1 22 ? -7.688 6.074 17.531 1 98.25 22 THR B N 1
ATOM 1436 C CA . THR B 1 22 ? -6.668 6.402 18.516 1 98.25 22 THR B CA 1
ATOM 1437 C C . THR B 1 22 ? -5.289 6.492 17.875 1 98.25 22 THR B C 1
ATOM 1439 O O . THR B 1 22 ? -4.512 7.395 18.172 1 98.25 22 THR B O 1
ATOM 1442 N N . TYR B 1 23 ? -4.98 5.598 16.984 1 98.5 23 TYR B N 1
ATOM 1443 C CA . TYR B 1 23 ? -3.738 5.625 16.219 1 98.5 23 TYR B CA 1
ATOM 1444 C C . TYR B 1 23 ? -3.549 6.977 15.539 1 98.5 23 TYR B C 1
ATOM 1446 O O . TYR B 1 23 ? -2.484 7.59 15.641 1 98.5 23 TYR B O 1
ATOM 1454 N N . PHE B 1 24 ? -4.594 7.449 14.961 1 98.56 24 PHE B N 1
ATOM 1455 C CA . PHE B 1 24 ? -4.453 8.672 14.18 1 98.56 24 PHE B CA 1
ATOM 1456 C C . PHE B 1 24 ? -4.473 9.898 15.086 1 98.56 24 PHE B C 1
ATOM 1458 O O . PHE B 1 24 ? -3.869 10.922 14.766 1 98.56 24 PHE B O 1
ATOM 1465 N N . ASN B 1 25 ? -5.188 9.797 16.25 1 98.56 25 ASN B N 1
ATOM 1466 C CA . ASN B 1 25 ? -5.051 10.859 17.234 1 98.56 25 ASN B CA 1
ATOM 1467 C C . ASN B 1 25 ? -3.6 11.023 17.688 1 98.56 25 ASN B C 1
ATOM 1469 O O . ASN B 1 25 ? -3.082 12.141 17.719 1 98.56 25 ASN B O 1
ATOM 1473 N N . ASP B 1 26 ? -2.994 9.938 17.969 1 98.31 26 ASP B N 1
ATOM 1474 C CA . ASP B 1 26 ? -1.597 9.953 18.391 1 98.31 26 ASP B CA 1
ATOM 1475 C C . ASP B 1 26 ? -0.693 10.469 17.266 1 98.31 26 ASP B C 1
ATOM 1477 O O . ASP B 1 26 ? 0.253 11.219 17.516 1 98.31 26 ASP B O 1
ATOM 1481 N N . TYR B 1 27 ? -0.985 10.055 16.094 1 98.12 27 TYR B N 1
ATOM 1482 C CA . TYR B 1 27 ? -0.236 10.5 14.922 1 98.12 27 TYR B CA 1
ATOM 1483 C C . TYR B 1 27 ? -0.3 12.016 14.781 1 98.12 27 TYR B C 1
ATOM 1485 O O . TYR B 1 27 ? 0.73 12.672 14.617 1 98.12 27 TYR B O 1
ATOM 1493 N N . ALA B 1 28 ? -1.484 12.539 14.859 1 96.94 28 ALA B N 1
ATOM 1494 C CA . ALA B 1 28 ? -1.704 13.977 14.727 1 96.94 28 ALA B CA 1
ATOM 1495 C C . ALA B 1 28 ? -0.994 14.742 15.836 1 96.94 28 ALA B C 1
ATOM 1497 O O . ALA B 1 28 ? -0.362 15.773 15.578 1 96.94 28 ALA B O 1
ATOM 1498 N N . ASP B 1 29 ? -1.103 14.203 17.016 1 96.56 29 ASP B N 1
ATOM 1499 C CA . ASP B 1 29 ? -0.437 14.836 18.156 1 96.56 29 ASP B CA 1
ATOM 1500 C C . ASP B 1 29 ? 1.076 14.867 17.953 1 96.56 29 ASP B C 1
ATOM 1502 O O . ASP B 1 29 ? 1.721 15.883 18.219 1 96.56 29 ASP B O 1
ATOM 1506 N N . ALA B 1 30 ? 1.619 13.789 17.516 1 96.25 30 ALA B N 1
ATOM 1507 C CA . ALA B 1 30 ? 3.059 13.711 17.266 1 96.25 30 ALA B CA 1
ATOM 1508 C C . ALA B 1 30 ? 3.482 14.688 16.172 1 96.25 30 ALA B C 1
ATOM 1510 O O . ALA B 1 30 ? 4.508 15.359 16.312 1 96.25 30 ALA B O 1
ATOM 1511 N N . PHE B 1 31 ? 2.715 14.75 15.141 1 93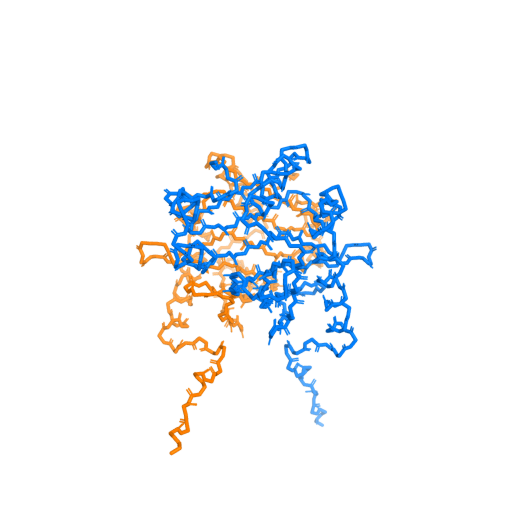.75 31 PHE B N 1
ATOM 1512 C CA . PHE B 1 31 ? 3.025 15.664 14.047 1 93.75 31 PHE B CA 1
ATOM 1513 C C . PHE B 1 31 ? 2.996 17.109 14.516 1 93.75 31 PHE B C 1
ATOM 1515 O O . PHE B 1 31 ? 3.9 17.891 14.203 1 93.75 31 PHE B O 1
ATOM 1522 N N . ALA B 1 32 ? 1.972 17.5 15.258 1 92.25 32 ALA B N 1
ATOM 1523 C CA . ALA B 1 32 ? 1.802 18.875 15.734 1 92.25 32 ALA B CA 1
ATOM 1524 C C . ALA B 1 32 ? 2.904 19.25 16.719 1 92.25 32 ALA B C 1
ATOM 1526 O O . ALA B 1 32 ? 3.264 20.422 16.828 1 92.25 32 ALA B O 1
ATOM 1527 N N . SER B 1 33 ? 3.424 18.281 17.375 1 92.94 33 SER B N 1
ATOM 1528 C CA . SER B 1 33 ? 4.484 18.516 18.344 1 92.94 33 SER B CA 1
ATOM 1529 C C . SER B 1 33 ? 5.863 18.344 17.703 1 92.94 33 SER B C 1
ATOM 1531 O O . SER B 1 33 ? 6.883 18.406 18.406 1 92.94 33 SER B O 1
ATOM 1533 N N . TYR B 1 34 ? 5.875 17.953 16.469 1 91.44 34 TYR B N 1
ATOM 1534 C CA . TYR B 1 34 ? 7.086 17.781 15.664 1 91.44 34 TYR B CA 1
ATOM 1535 C C . TYR B 1 34 ? 7.945 16.656 16.234 1 91.44 34 TYR B C 1
ATOM 1537 O O . TYR B 1 34 ? 9.18 16.734 16.219 1 91.44 34 TYR B O 1
ATOM 1545 N N . ASP B 1 35 ? 7.277 15.719 16.828 1 94.5 35 ASP B N 1
ATOM 1546 C CA . ASP B 1 35 ? 7.934 14.508 17.297 1 94.5 35 ASP B CA 1
ATOM 1547 C C . ASP B 1 35 ? 8 13.453 16.188 1 94.5 35 ASP B C 1
ATOM 1549 O O . ASP B 1 35 ? 7.285 12.453 16.234 1 94.5 35 ASP B O 1
ATOM 1553 N N . PHE B 1 36 ? 8.93 13.586 15.289 1 94.75 36 PHE B N 1
ATOM 1554 C CA . PHE B 1 36 ? 8.969 12.766 14.086 1 94.75 36 PHE B CA 1
ATOM 1555 C C . PHE B 1 36 ? 9.547 11.391 14.383 1 94.75 36 PHE B C 1
ATOM 1557 O O . PHE B 1 36 ? 9.32 10.438 13.633 1 94.75 36 PHE B O 1
ATOM 1564 N N . LYS B 1 37 ? 10.305 11.312 15.43 1 95.81 37 LYS B N 1
ATOM 1565 C CA . LYS B 1 37 ? 10.742 9.984 15.859 1 95.81 37 LYS B CA 1
ATOM 1566 C C . LYS B 1 37 ? 9.555 9.117 16.25 1 95.81 37 LYS B C 1
ATOM 1568 O O . LYS B 1 37 ? 9.508 7.93 15.938 1 95.81 37 LYS B O 1
ATOM 1573 N N . ALA B 1 38 ? 8.602 9.727 16.969 1 96.75 38 ALA B N 1
ATOM 1574 C CA . ALA B 1 38 ? 7.379 9.008 17.328 1 96.75 38 ALA B CA 1
ATOM 1575 C C . ALA B 1 38 ? 6.609 8.562 16.078 1 96.75 38 ALA B C 1
ATOM 1577 O O . ALA B 1 38 ? 6.129 7.434 16.016 1 96.75 38 ALA B O 1
ATOM 1578 N N . ILE B 1 39 ? 6.492 9.453 15.07 1 97.31 39 ILE B N 1
ATOM 1579 C CA . ILE B 1 39 ? 5.789 9.133 13.828 1 97.31 39 ILE B CA 1
ATOM 1580 C C . ILE B 1 39 ? 6.508 7.988 13.117 1 97.31 39 ILE B C 1
ATOM 1582 O O . ILE B 1 39 ? 5.867 7.043 12.641 1 97.31 39 ILE B O 1
ATOM 1586 N N . ARG B 1 40 ? 7.789 8.086 13.078 1 97.12 40 ARG B N 1
ATOM 1587 C CA . ARG B 1 40 ? 8.578 7.027 12.453 1 97.12 40 ARG B CA 1
ATOM 1588 C C . ARG B 1 40 ? 8.273 5.676 13.094 1 97.12 40 ARG B C 1
ATOM 1590 O O . ARG B 1 40 ? 8.141 4.672 12.391 1 97.12 40 ARG B O 1
ATOM 1597 N N . ASN B 1 41 ? 8.125 5.672 14.359 1 96.81 41 ASN B N 1
ATOM 1598 C CA . ASN B 1 41 ? 7.875 4.434 15.086 1 96.81 41 ASN B CA 1
ATOM 1599 C C . ASN B 1 41 ? 6.469 3.9 14.82 1 96.81 41 ASN B C 1
ATOM 1601 O O . ASN B 1 41 ? 6.168 2.746 15.133 1 96.81 41 ASN B O 1
ATOM 1605 N N . MET B 1 42 ? 5.629 4.676 14.273 1 98.12 42 MET B N 1
ATOM 1606 C CA . MET B 1 42 ? 4.262 4.273 13.961 1 98.12 42 MET B CA 1
ATOM 1607 C C . MET B 1 42 ? 4.188 3.645 12.57 1 98.12 42 MET B C 1
ATOM 1609 O O . MET B 1 42 ? 3.111 3.256 12.117 1 98.12 42 MET B O 1
ATOM 1613 N N . TRP B 1 43 ? 5.301 3.557 11.961 1 97.69 43 TRP B N 1
ATOM 1614 C CA . TRP B 1 43 ? 5.398 2.957 10.633 1 97.69 43 TRP B CA 1
ATOM 1615 C C . TRP B 1 43 ? 6.223 1.674 10.672 1 97.69 43 TRP B C 1
ATOM 1617 O O . TRP B 1 43 ? 7.086 1.51 11.531 1 97.69 43 TRP B O 1
ATOM 1627 N N . SER B 1 44 ? 5.895 0.75 9.828 1 96.62 44 SER B N 1
ATOM 1628 C CA . SER B 1 44 ? 6.727 -0.417 9.555 1 96.62 44 SER B CA 1
ATOM 1629 C C . SER B 1 44 ? 7.469 -0.269 8.227 1 96.62 44 SER B C 1
ATOM 1631 O O . SER B 1 44 ? 6.855 0 7.195 1 96.62 44 SER B O 1
ATOM 1633 N N . LEU B 1 45 ? 8.742 -0.402 8.266 1 95.69 45 LEU B N 1
ATOM 1634 C CA . LEU B 1 45 ? 9.57 -0.284 7.07 1 95.69 45 LEU B CA 1
ATOM 1635 C C . LEU B 1 45 ? 9.938 -1.66 6.527 1 95.69 45 LEU B C 1
ATOM 1637 O O . LEU B 1 45 ? 10.055 -2.621 7.293 1 95.69 45 LEU B O 1
ATOM 1641 N N . PRO B 1 46 ? 10.18 -1.729 5.242 1 96.25 46 PRO B N 1
ATOM 1642 C CA . PRO B 1 46 ? 9.969 -0.693 4.23 1 96.25 46 PRO B CA 1
ATOM 1643 C C . PRO B 1 46 ? 8.5 -0.288 4.098 1 96.25 46 PRO B C 1
ATOM 1645 O O . PRO B 1 46 ? 7.609 -1.081 4.41 1 96.25 46 PRO B O 1
ATOM 1648 N N . CYS B 1 47 ? 8.289 0.943 3.68 1 96.88 47 CYS B N 1
ATOM 1649 C CA . CYS B 1 47 ? 6.945 1.471 3.465 1 96.88 47 CYS B CA 1
ATOM 1650 C C . CYS B 1 47 ? 6.859 2.219 2.141 1 96.88 47 CYS B C 1
ATOM 1652 O O . CYS B 1 47 ? 7.875 2.439 1.479 1 96.88 47 CYS B O 1
ATOM 1654 N N . LEU B 1 48 ? 5.617 2.477 1.745 1 96.62 48 LEU B N 1
ATOM 1655 C CA . LEU B 1 48 ? 5.352 3.172 0.491 1 96.62 48 LEU B CA 1
ATOM 1656 C C . LEU B 1 48 ? 4.551 4.445 0.737 1 96.62 48 LEU B C 1
ATOM 1658 O O . LEU B 1 48 ? 3.52 4.418 1.414 1 96.62 48 LEU B O 1
ATOM 1662 N N . VAL B 1 49 ? 5.043 5.539 0.238 1 93.5 49 VAL B N 1
ATOM 1663 C CA . VAL B 1 49 ? 4.363 6.828 0.305 1 93.5 49 VAL B CA 1
ATOM 1664 C C . VAL B 1 49 ? 4.086 7.34 -1.106 1 93.5 49 VAL B C 1
ATOM 1666 O O . VAL B 1 49 ? 5.012 7.508 -1.903 1 93.5 49 VAL B O 1
ATOM 1669 N N . THR B 1 50 ? 2.811 7.48 -1.351 1 89.25 50 THR B N 1
ATOM 1670 C CA . THR B 1 50 ? 2.43 8 -2.658 1 89.25 50 THR B CA 1
ATOM 1671 C C . THR B 1 50 ? 1.939 9.445 -2.541 1 89.25 50 THR B C 1
ATOM 1673 O O . THR B 1 50 ? 1.148 9.766 -1.652 1 89.25 50 THR B O 1
ATOM 1676 N N . SER B 1 51 ? 2.477 10.258 -3.307 1 78.25 51 SER B N 1
ATOM 1677 C CA . SER B 1 51 ? 2.021 11.633 -3.436 1 78.25 51 SER B CA 1
ATOM 1678 C C . SER B 1 51 ? 1.958 12.062 -4.898 1 78.25 51 SER B C 1
ATOM 1680 O O . SER B 1 51 ? 2.932 11.914 -5.637 1 78.25 51 SER B O 1
ATOM 1682 N N . ASN B 1 52 ? 0.788 12.539 -5.348 1 71.06 52 ASN B N 1
ATOM 1683 C CA . ASN B 1 52 ? 0.597 12.977 -6.727 1 71.06 52 ASN B CA 1
ATOM 1684 C C . ASN B 1 52 ? 0.991 11.891 -7.723 1 71.06 52 ASN B C 1
ATOM 1686 O O . ASN B 1 52 ? 1.712 12.156 -8.688 1 71.06 52 ASN B O 1
ATOM 1690 N N . LYS B 1 53 ? 0.674 10.656 -7.402 1 71.56 53 LYS B N 1
ATOM 1691 C CA . LYS B 1 53 ? 0.853 9.461 -8.227 1 71.56 53 LYS B CA 1
ATOM 1692 C C . LYS B 1 53 ? 2.33 9.109 -8.367 1 71.56 53 LYS B C 1
ATOM 1694 O O . LYS B 1 53 ? 2.729 8.453 -9.328 1 71.56 53 LYS B O 1
ATOM 1699 N N . ARG B 1 54 ? 3.074 9.688 -7.555 1 81.69 54 ARG B N 1
ATOM 1700 C CA . ARG B 1 54 ? 4.473 9.281 -7.453 1 81.69 54 ARG B CA 1
ATOM 1701 C C . ARG B 1 54 ? 4.707 8.453 -6.191 1 81.69 54 ARG B C 1
ATOM 1703 O O . ARG B 1 54 ? 4.324 8.859 -5.094 1 81.69 54 ARG B O 1
ATOM 1710 N N . ASN B 1 55 ? 5.355 7.395 -6.434 1 90.5 55 ASN B N 1
ATOM 1711 C CA . ASN B 1 55 ? 5.641 6.492 -5.324 1 90.5 55 ASN B CA 1
ATOM 1712 C C . ASN B 1 55 ? 7.047 6.699 -4.777 1 90.5 55 ASN B C 1
ATOM 1714 O O . ASN B 1 55 ? 7.992 6.895 -5.547 1 90.5 55 ASN B O 1
ATOM 1718 N N . LEU B 1 56 ? 7.098 6.711 -3.531 1 91.88 56 LEU B N 1
ATOM 1719 C CA . LEU B 1 56 ? 8.367 6.688 -2.818 1 91.88 56 LEU B CA 1
ATOM 1720 C C . LEU B 1 56 ? 8.414 5.535 -1.821 1 91.88 56 LEU B C 1
ATOM 1722 O O . LEU B 1 56 ? 7.488 5.359 -1.027 1 91.88 56 LEU B O 1
ATOM 1726 N N . ALA B 1 57 ? 9.469 4.809 -1.94 1 94.75 57 ALA B N 1
ATOM 1727 C CA . ALA B 1 57 ? 9.672 3.738 -0.967 1 94.75 57 ALA B CA 1
ATOM 1728 C C . ALA B 1 57 ? 10.789 4.098 0.011 1 94.75 57 ALA B C 1
ATOM 1730 O O . ALA B 1 57 ? 11.82 4.652 -0.385 1 94.75 57 ALA B O 1
ATOM 1731 N N . PHE B 1 58 ? 10.547 3.816 1.281 1 94.88 58 PHE B N 1
ATOM 1732 C CA . PHE B 1 58 ? 11.547 4.031 2.318 1 94.88 58 PHE B CA 1
ATOM 1733 C C . PHE B 1 58 ? 11.914 2.721 3.006 1 94.88 58 PHE B C 1
ATOM 1735 O O . PHE B 1 58 ? 11.039 2.027 3.529 1 94.88 58 PHE B O 1
ATOM 1742 N N . SER B 1 59 ? 13.172 2.369 2.986 1 94.62 59 SER B N 1
ATOM 1743 C CA . SER B 1 59 ? 13.664 1.196 3.707 1 94.62 59 SER B CA 1
ATOM 1744 C C . SER B 1 59 ? 14.57 1.595 4.863 1 94.62 59 SER B C 1
ATOM 1746 O O . SER B 1 59 ? 14.68 0.867 5.852 1 94.62 59 SER B O 1
ATOM 1748 N N . ASP B 1 60 ? 15.102 2.695 4.723 1 94.88 60 ASP B N 1
ATOM 1749 C CA . ASP B 1 60 ? 16.031 3.215 5.719 1 94.88 60 ASP B CA 1
ATOM 1750 C C . ASP B 1 60 ? 15.32 4.148 6.699 1 94.88 60 ASP B C 1
ATOM 1752 O O . ASP B 1 60 ? 14.82 5.203 6.305 1 94.88 60 ASP B O 1
ATOM 1756 N N . PRO B 1 61 ? 15.398 3.844 7.949 1 95.06 61 PRO B N 1
ATOM 1757 C CA . PRO B 1 61 ? 14.711 4.668 8.945 1 95.06 61 PRO B CA 1
ATOM 1758 C C . PRO B 1 61 ? 15.227 6.105 8.984 1 95.06 61 PRO B C 1
ATOM 1760 O O . PRO B 1 61 ? 14.461 7.031 9.258 1 95.06 61 PRO B O 1
ATOM 1763 N N . THR B 1 62 ? 16.453 6.285 8.711 1 95.44 62 THR B N 1
ATOM 1764 C CA . THR B 1 62 ? 17.031 7.625 8.727 1 95.44 62 THR B CA 1
ATOM 1765 C C . THR B 1 62 ? 16.469 8.469 7.582 1 95.44 62 THR B C 1
ATOM 1767 O O . THR B 1 62 ? 16.109 9.633 7.785 1 95.44 62 THR B O 1
ATOM 1770 N N . GLU B 1 63 ? 16.422 7.836 6.383 1 93.69 63 GLU B N 1
ATOM 1771 C CA . GLU B 1 63 ? 15.867 8.547 5.234 1 93.69 63 GLU B CA 1
ATOM 1772 C C . GLU B 1 63 ? 14.398 8.891 5.453 1 93.69 63 GLU B C 1
ATOM 1774 O O . GLU B 1 63 ? 13.945 9.969 5.078 1 93.69 63 GLU B O 1
ATOM 1779 N N . PHE B 1 64 ? 13.742 7.992 6.031 1 95.94 64 PHE B N 1
ATOM 1780 C CA . PHE B 1 64 ? 12.336 8.234 6.312 1 95.94 64 PHE B CA 1
ATOM 1781 C C . PHE B 1 64 ? 12.172 9.383 7.305 1 95.94 64 PHE B C 1
ATOM 1783 O O . PHE B 1 64 ? 11.359 10.289 7.086 1 95.94 64 PHE B O 1
ATOM 1790 N N . LEU B 1 65 ? 12.945 9.328 8.328 1 95 65 LEU B N 1
ATOM 1791 C CA . LEU B 1 65 ? 12.906 10.391 9.328 1 95 65 LEU B CA 1
ATOM 1792 C C . LEU B 1 65 ? 13.234 11.742 8.695 1 95 65 LEU B C 1
ATOM 1794 O O . LEU B 1 65 ? 12.602 12.75 9.023 1 95 65 LEU B O 1
ATOM 1798 N N . GLU B 1 66 ? 14.164 11.781 7.816 1 92.31 66 GLU B N 1
ATOM 1799 C CA . GLU B 1 66 ? 14.508 13.016 7.121 1 92.31 66 GLU B CA 1
ATOM 1800 C C . GLU B 1 66 ? 13.328 13.555 6.316 1 92.31 66 GLU B C 1
ATOM 1802 O O . GLU B 1 66 ? 13.078 14.758 6.293 1 92.31 66 GLU B O 1
ATOM 1807 N N . SER B 1 67 ? 12.664 12.625 5.645 1 90.19 67 SER B N 1
ATOM 1808 C CA . SER B 1 67 ? 11.492 13.023 4.875 1 90.19 67 SER B CA 1
ATOM 1809 C C . SER B 1 67 ? 10.406 13.609 5.777 1 90.19 67 SER B C 1
ATOM 1811 O O . SER B 1 67 ? 9.805 14.633 5.445 1 90.19 67 SER B O 1
ATOM 1813 N N . LEU B 1 68 ? 10.188 12.992 6.934 1 92.38 68 LEU B N 1
ATOM 1814 C CA . LEU B 1 68 ? 9.211 13.477 7.898 1 92.38 68 LEU B CA 1
ATOM 1815 C C . LEU B 1 68 ? 9.602 14.859 8.422 1 92.38 68 LEU B C 1
ATOM 1817 O O . LEU B 1 68 ? 8.742 15.727 8.586 1 92.38 68 LEU B O 1
ATOM 1821 N N . THR B 1 69 ? 10.844 15 8.648 1 89.38 69 THR B N 1
ATOM 1822 C CA . THR B 1 69 ? 11.359 16.266 9.156 1 89.38 69 THR B CA 1
ATOM 1823 C C . THR B 1 69 ? 11.133 17.391 8.141 1 89.38 69 THR B C 1
ATOM 1825 O O . THR B 1 69 ? 10.75 18.5 8.516 1 89.38 69 THR B O 1
ATOM 1828 N N . LYS B 1 70 ? 11.336 17.078 6.922 1 84.69 70 LYS B N 1
ATOM 1829 C CA . LYS B 1 70 ? 11.07 18.047 5.863 1 84.69 70 LYS B CA 1
ATOM 1830 C C . LYS B 1 70 ? 9.602 18.469 5.852 1 84.69 70 LYS B C 1
ATOM 1832 O O . LYS B 1 70 ? 9.281 19.656 5.73 1 84.69 70 LYS B O 1
ATOM 1837 N N . LEU B 1 71 ? 8.727 17.531 6.02 1 82.44 71 LEU B N 1
ATOM 1838 C CA . LEU B 1 71 ? 7.293 17.812 6.078 1 82.44 71 LEU B CA 1
ATOM 1839 C C . LEU B 1 71 ? 6.957 18.688 7.273 1 82.44 71 LEU B C 1
ATOM 1841 O O . LEU B 1 71 ? 6.129 19.594 7.168 1 82.44 71 LEU B O 1
ATOM 1845 N N . GLY B 1 72 ? 7.582 18.375 8.359 1 82.06 72 GLY B N 1
ATOM 1846 C CA . GLY B 1 72 ? 7.383 19.188 9.547 1 82.06 72 GLY B CA 1
ATOM 1847 C C . GLY B 1 72 ? 7.832 20.625 9.383 1 82.06 72 GLY B C 1
ATOM 1848 O O . GLY B 1 72 ? 7.148 21.547 9.828 1 82.06 72 GLY B O 1
ATOM 1849 N N . THR B 1 73 ? 9.008 20.75 8.789 1 81.38 73 THR B N 1
ATOM 1850 C CA . THR B 1 73 ? 9.531 22.094 8.539 1 81.38 73 THR B CA 1
ATOM 1851 C C . THR B 1 73 ? 8.57 22.891 7.66 1 81.38 73 THR B C 1
ATOM 1853 O O . THR B 1 73 ? 8.336 24.078 7.906 1 81.38 73 THR B O 1
ATOM 1856 N N . PHE B 1 74 ? 8.023 22.25 6.742 1 80.44 74 PHE B N 1
ATOM 1857 C CA . PHE B 1 74 ? 7.008 22.859 5.898 1 80.44 74 PHE B CA 1
ATOM 1858 C C . PHE B 1 74 ? 5.793 23.266 6.727 1 80.44 74 PHE B C 1
ATOM 1860 O O . PHE B 1 74 ? 5.281 24.391 6.586 1 80.44 74 PHE B O 1
ATOM 1867 N N . GLY B 1 75 ? 5.328 22.469 7.562 1 81.19 75 GLY B N 1
ATOM 1868 C CA . GLY B 1 75 ? 4.211 22.766 8.445 1 81.19 75 GLY B CA 1
ATOM 1869 C C . GLY B 1 75 ? 4.453 24 9.305 1 81.19 75 GLY B C 1
ATOM 1870 O O . GLY B 1 75 ? 3.566 24.844 9.453 1 81.19 75 GLY B O 1
ATOM 1871 N N . LYS B 1 76 ? 5.594 24.078 9.773 1 83.56 76 LYS B N 1
ATOM 1872 C CA . LYS B 1 76 ? 5.965 25.234 10.578 1 83.56 76 LYS B CA 1
ATOM 1873 C C . LYS B 1 76 ? 5.926 26.516 9.75 1 83.56 76 LYS B C 1
ATOM 1875 O O . LYS B 1 76 ? 5.43 27.547 10.211 1 83.56 76 LYS B O 1
ATOM 1880 N N . SER B 1 77 ? 6.379 26.344 8.602 1 82.75 77 SER B N 1
ATOM 1881 C CA . SER B 1 77 ? 6.5 27.516 7.738 1 82.75 77 SER B CA 1
ATOM 1882 C C . SER B 1 77 ? 5.129 28.062 7.359 1 82.75 77 SER B C 1
ATOM 1884 O O . SER B 1 77 ? 4.98 29.266 7.133 1 82.75 77 SER B O 1
ATOM 1886 N N . VAL B 1 78 ? 4.102 27.25 7.402 1 82.69 78 VAL B N 1
ATOM 1887 C CA . VAL B 1 78 ? 2.773 27.703 7.004 1 82.69 78 VAL B CA 1
ATOM 1888 C C . VAL B 1 78 ? 1.94 28.016 8.242 1 82.69 78 VAL B C 1
ATOM 1890 O O . VAL B 1 78 ? 0.747 28.312 8.141 1 82.69 78 VAL B O 1
ATOM 1893 N N . GLY B 1 79 ? 2.537 27.906 9.422 1 85.62 79 GLY B N 1
ATOM 1894 C CA . GLY B 1 79 ? 1.904 28.344 10.656 1 85.62 79 GLY B CA 1
ATOM 1895 C C . GLY B 1 79 ? 1.094 27.266 11.336 1 85.62 79 GLY B C 1
ATOM 1896 O O . GLY B 1 79 ? 0.179 27.547 12.109 1 85.62 79 GLY B O 1
ATOM 1897 N N . MET B 1 80 ? 1.434 26 11.078 1 90.38 80 MET B N 1
ATOM 1898 C CA . MET B 1 80 ? 0.713 24.891 11.703 1 90.38 80 MET B CA 1
ATOM 1899 C C . MET B 1 80 ? 0.98 24.844 13.203 1 90.38 80 MET B C 1
ATOM 1901 O O . MET B 1 80 ? 2.135 24.859 13.633 1 90.38 80 MET B O 1
ATOM 1905 N N . THR B 1 81 ? -0.11 24.75 14.023 1 93.69 81 THR B N 1
ATOM 1906 C CA . THR B 1 81 ? 0.039 24.562 15.469 1 93.69 81 THR B CA 1
ATOM 1907 C C . THR B 1 81 ? -0.731 23.328 15.93 1 93.69 81 THR B C 1
ATOM 1909 O O . THR B 1 81 ? -0.479 22.812 17.016 1 93.69 81 THR B O 1
ATOM 1912 N N . LYS B 1 82 ? -1.674 23 15.094 1 95.44 82 LYS B N 1
ATOM 1913 C CA . LYS B 1 82 ? -2.5 21.844 15.422 1 95.44 82 LYS B CA 1
ATOM 1914 C C . LYS B 1 82 ? -2.857 21.047 14.172 1 95.44 82 LYS B C 1
ATOM 1916 O O . LYS B 1 82 ? -2.961 21.609 13.078 1 95.44 82 LYS B O 1
ATOM 1921 N N . MET B 1 83 ? -2.99 19.75 14.383 1 95.25 83 MET B N 1
ATOM 1922 C CA . MET B 1 83 ? -3.451 18.859 13.328 1 95.25 83 MET B CA 1
ATOM 1923 C C . MET B 1 83 ? -4.504 17.891 13.859 1 95.25 83 MET B C 1
ATOM 1925 O O . MET B 1 83 ? -4.445 17.469 15.016 1 95.25 83 MET B O 1
ATOM 1929 N N . GLN B 1 84 ? -5.488 17.688 13.07 1 97.62 84 GLN B N 1
ATOM 1930 C CA . GLN B 1 84 ? -6.512 16.688 13.367 1 97.62 84 GLN B CA 1
ATOM 1931 C C . GLN B 1 84 ? -6.621 15.664 12.25 1 97.62 84 GLN B C 1
ATOM 1933 O O . GLN B 1 84 ? -6.582 16.016 11.062 1 97.62 84 GLN B O 1
ATOM 1938 N N . LYS B 1 85 ? -6.676 14.383 12.641 1 97.88 85 LYS B N 1
ATOM 1939 C CA . LYS B 1 85 ? -6.953 13.289 11.711 1 97.88 85 LYS B CA 1
ATOM 1940 C C . LYS B 1 85 ? -8.188 12.508 12.148 1 97.88 85 LYS B C 1
ATOM 1942 O O . LYS B 1 85 ? -8.188 11.859 13.195 1 97.88 85 LYS B O 1
ATOM 1947 N N . ILE B 1 86 ? -9.234 12.594 11.328 1 98.12 86 ILE B N 1
ATOM 1948 C CA . ILE B 1 86 ? -10.477 11.891 11.609 1 98.12 86 ILE B CA 1
ATOM 1949 C C . ILE B 1 86 ? -10.672 10.766 10.594 1 98.12 86 ILE B C 1
ATOM 1951 O O . ILE B 1 86 ? -10.625 11 9.383 1 98.12 86 ILE B O 1
ATOM 1955 N N . VAL B 1 87 ? -10.898 9.531 11.109 1 97.31 87 VAL B N 1
ATOM 1956 C CA . VAL B 1 87 ? -11.172 8.414 10.211 1 97.31 87 VAL B CA 1
ATOM 1957 C C . VAL B 1 87 ? -12.578 8.539 9.641 1 97.31 87 VAL B C 1
ATOM 1959 O O . VAL B 1 87 ? -13.562 8.547 10.391 1 97.31 87 VAL B O 1
ATOM 1962 N N . VAL B 1 88 ? -12.633 8.633 8.328 1 95 88 VAL B N 1
ATOM 1963 C CA . VAL B 1 88 ? -13.945 8.836 7.723 1 95 88 VAL B CA 1
ATOM 1964 C C . VAL B 1 88 ? -14.445 7.523 7.113 1 95 88 VAL B C 1
ATOM 1966 O O . VAL B 1 88 ? -15.648 7.336 6.918 1 95 88 VAL B O 1
ATOM 1969 N N . GLU B 1 89 ? -13.586 6.633 6.797 1 92.19 89 GLU B N 1
ATOM 1970 C CA . GLU B 1 89 ? -13.898 5.316 6.246 1 92.19 89 GLU B CA 1
ATOM 1971 C C . GLU B 1 89 ? -12.758 4.328 6.5 1 92.19 89 GLU B C 1
ATOM 1973 O O . GLU B 1 89 ? -11.586 4.707 6.504 1 92.19 89 GLU B O 1
ATOM 1978 N N . ASN B 1 90 ? -13.102 3.102 6.816 1 92.69 90 ASN B N 1
ATOM 1979 C CA . ASN B 1 90 ? -12.109 2.037 6.914 1 92.69 90 ASN B CA 1
ATOM 1980 C C . ASN B 1 90 ? -12.656 0.71 6.398 1 92.69 90 ASN B C 1
ATOM 1982 O O . ASN B 1 90 ? -13.867 0.506 6.359 1 92.69 90 ASN B O 1
ATOM 1986 N N . CYS B 1 91 ? -11.742 -0.081 5.879 1 89.5 91 CYS B N 1
ATOM 1987 C CA . CYS B 1 91 ? -12.086 -1.396 5.344 1 89.5 91 CYS B CA 1
ATOM 1988 C C . CYS B 1 91 ? -10.992 -2.41 5.66 1 89.5 91 CYS B C 1
ATOM 1990 O O . CYS B 1 91 ? -9.805 -2.115 5.512 1 89.5 91 CYS B O 1
ATOM 1992 N N . GLU B 1 92 ? -11.5 -3.541 6.164 1 92.12 92 GLU B N 1
ATOM 1993 C CA . GLU B 1 92 ? -10.539 -4.629 6.25 1 92.12 92 GLU B CA 1
ATOM 1994 C C . GLU B 1 92 ? -10.18 -5.164 4.867 1 92.12 92 GLU B C 1
ATOM 1996 O O . GLU B 1 92 ? -11.062 -5.562 4.102 1 92.12 92 GLU B O 1
ATOM 2001 N N . ILE B 1 93 ? -8.891 -5.188 4.555 1 92.12 93 ILE B N 1
ATOM 2002 C CA . ILE B 1 93 ? -8.508 -5.559 3.195 1 92.12 93 ILE B CA 1
ATOM 2003 C C . ILE B 1 93 ? -7.676 -6.84 3.225 1 92.12 93 ILE B C 1
ATOM 2005 O O . ILE B 1 93 ? -7.332 -7.387 2.176 1 92.12 93 ILE B O 1
ATOM 2009 N N . ALA B 1 94 ? -7.305 -7.34 4.32 1 90.44 94 ALA B N 1
ATOM 2010 C CA . ALA B 1 94 ? -6.637 -8.602 4.633 1 90.44 94 ALA B CA 1
ATOM 2011 C C . ALA B 1 94 ? -6.676 -8.883 6.129 1 90.44 94 ALA B C 1
ATOM 2013 O O . ALA B 1 94 ? -7.016 -8.008 6.926 1 90.44 94 ALA B O 1
ATOM 2014 N N . PRO B 1 95 ? -6.453 -10.133 6.5 1 88.06 95 PRO B N 1
ATOM 2015 C CA . PRO B 1 95 ? -6.379 -10.367 7.941 1 88.06 95 PRO B CA 1
ATOM 2016 C C . PRO B 1 95 ? -5.406 -9.422 8.641 1 88.06 95 PRO B C 1
ATOM 2018 O O . PRO B 1 95 ? -4.262 -9.273 8.211 1 88.06 95 PRO B O 1
ATOM 2021 N N . GLU B 1 96 ? -5.895 -8.695 9.617 1 90.31 96 GLU B N 1
ATOM 2022 C CA . GLU B 1 96 ? -5.121 -7.789 10.461 1 90.31 96 GLU B CA 1
ATOM 2023 C C . GLU B 1 96 ? -4.566 -6.617 9.656 1 90.31 96 GLU B C 1
ATOM 2025 O O . GLU B 1 96 ? -3.492 -6.098 9.969 1 90.31 96 GLU B O 1
ATOM 2030 N N . THR B 1 97 ? -5.18 -6.328 8.57 1 93.12 97 THR B N 1
ATOM 2031 C CA . THR B 1 97 ? -4.793 -5.211 7.715 1 93.12 97 THR B CA 1
ATOM 2032 C C . THR B 1 97 ? -6.012 -4.379 7.324 1 93.12 97 THR B C 1
ATOM 2034 O O . THR B 1 97 ? -7.02 -4.922 6.875 1 93.12 97 THR B O 1
ATOM 2037 N N . VAL B 1 98 ? -5.906 -3.07 7.5 1 94.94 98 VAL B N 1
ATOM 2038 C CA . VAL B 1 98 ? -7.031 -2.174 7.25 1 94.94 98 VAL B CA 1
ATOM 2039 C C . VAL B 1 98 ? -6.578 -1.013 6.367 1 94.94 98 VAL B C 1
ATOM 2041 O O . VAL B 1 98 ? -5.465 -0.505 6.523 1 94.94 98 VAL B O 1
ATOM 2044 N N . SER B 1 99 ? -7.395 -0.689 5.41 1 95.5 99 SER B N 1
ATOM 2045 C CA . SER B 1 99 ? -7.297 0.637 4.809 1 95.5 99 SER B CA 1
ATOM 2046 C C . SER B 1 99 ? -8.102 1.662 5.594 1 95.5 99 SER B C 1
ATOM 2048 O O . SER B 1 99 ? -9.219 1.376 6.035 1 95.5 99 SER B O 1
ATOM 2050 N N . ALA B 1 100 ? -7.574 2.781 5.848 1 96.75 100 ALA B N 1
ATOM 2051 C CA . ALA B 1 100 ? -8.25 3.863 6.559 1 96.75 100 ALA B CA 1
ATOM 2052 C C . ALA B 1 100 ? -8.133 5.18 5.797 1 96.75 100 ALA B C 1
ATOM 2054 O O . ALA B 1 100 ? -7.035 5.598 5.43 1 96.75 100 ALA B O 1
ATOM 2055 N N . ILE B 1 101 ? -9.234 5.781 5.531 1 95.69 101 ILE B N 1
ATOM 2056 C CA . ILE B 1 101 ? -9.266 7.125 4.965 1 95.69 101 ILE B CA 1
ATOM 2057 C C . ILE B 1 101 ? -9.461 8.148 6.082 1 95.69 101 ILE B C 1
ATOM 2059 O O . ILE B 1 101 ? -10.406 8.047 6.867 1 95.69 101 ILE B O 1
ATOM 2063 N N . THR B 1 102 ? -8.555 9.062 6.141 1 97.12 102 THR B N 1
ATOM 2064 C CA . THR B 1 102 ? -8.656 10.109 7.148 1 97.12 102 THR B CA 1
ATOM 2065 C C . THR B 1 102 ? -8.945 11.461 6.5 1 97.12 102 THR B C 1
ATOM 2067 O O . THR B 1 102 ? -8.5 11.727 5.383 1 97.12 102 THR B O 1
ATOM 2070 N N . LYS B 1 103 ? -9.711 12.234 7.168 1 96.69 103 LYS B N 1
ATOM 2071 C CA . LYS B 1 103 ? -9.742 13.672 6.93 1 96.69 103 LYS B CA 1
ATOM 2072 C C . LYS B 1 103 ? -8.688 14.391 7.77 1 96.69 103 LYS B C 1
ATOM 2074 O O . LYS B 1 103 ? -8.797 14.445 9 1 96.69 103 LYS B O 1
ATOM 2079 N N . ASP B 1 104 ? -7.676 14.867 7.141 1 95.31 104 ASP B N 1
ATOM 2080 C CA . ASP B 1 104 ? -6.59 15.586 7.797 1 95.31 104 ASP B CA 1
ATOM 2081 C C . ASP B 1 104 ? -6.82 17.094 7.754 1 95.31 104 ASP B C 1
ATOM 2083 O O . ASP B 1 104 ? -7.074 17.656 6.688 1 95.31 104 ASP B O 1
ATOM 2087 N N . THR B 1 105 ? -6.777 17.734 8.906 1 95.19 105 THR B N 1
ATOM 2088 C CA . THR B 1 105 ? -6.977 19.188 8.992 1 95.19 105 THR B CA 1
ATOM 2089 C C . THR B 1 105 ? -5.848 19.844 9.773 1 95.19 105 THR B C 1
ATOM 2091 O O . THR B 1 105 ? -5.484 19.375 10.859 1 95.19 105 THR B O 1
ATOM 2094 N N . ILE B 1 106 ? -5.293 20.891 9.242 1 93.38 106 ILE B N 1
ATOM 2095 C CA . ILE B 1 106 ? -4.246 21.672 9.891 1 93.38 106 ILE B CA 1
ATOM 2096 C C . ILE B 1 106 ? -4.809 23.016 10.344 1 93.38 106 ILE B C 1
ATOM 2098 O O . ILE B 1 106 ? -5.547 23.672 9.602 1 93.38 106 ILE B O 1
ATOM 2102 N N . PHE B 1 107 ? -4.449 23.375 11.539 1 95.31 107 PHE B N 1
ATOM 2103 C CA . PHE B 1 107 ? -4.93 24.625 12.133 1 95.31 107 PHE B CA 1
ATOM 2104 C C . PHE B 1 107 ? -3.766 25.547 12.469 1 95.31 107 PHE B C 1
ATOM 2106 O O . PHE B 1 107 ? -2.664 25.078 12.773 1 95.31 107 PHE B O 1
ATOM 2113 N N . ASN B 1 108 ? -4.059 26.812 12.422 1 93.12 108 ASN B N 1
ATOM 2114 C CA . ASN B 1 108 ? -3.082 27.797 12.891 1 93.12 108 ASN B CA 1
ATOM 2115 C C . ASN B 1 108 ? -3.281 28.125 14.367 1 93.12 108 ASN B C 1
ATOM 2117 O O . ASN B 1 108 ? -4.082 27.469 15.047 1 93.12 108 ASN B O 1
ATOM 2121 N N . GLN B 1 109 ? -2.508 29.125 14.836 1 92.75 109 GLN B N 1
ATOM 2122 C CA . GLN B 1 109 ? -2.484 29.469 16.25 1 92.75 109 GLN B CA 1
ATOM 2123 C C . GLN B 1 109 ? -3.834 30.016 16.719 1 92.75 109 GLN B C 1
ATOM 2125 O O . GLN B 1 109 ? -4.207 29.875 17.875 1 92.75 109 GLN B O 1
ATOM 2130 N N . ASP B 1 110 ? -4.625 30.641 15.805 1 95.88 110 ASP B N 1
ATOM 2131 C CA . ASP B 1 110 ? -5.922 31.219 16.141 1 95.88 110 ASP B CA 1
ATOM 2132 C C . ASP B 1 110 ? -7.027 30.172 16.078 1 95.88 110 ASP B C 1
ATOM 2134 O O . ASP B 1 110 ? -8.195 30.469 16.328 1 95.88 110 ASP B O 1
ATOM 2138 N N . GLY B 1 111 ? -6.684 28.953 15.617 1 94.56 111 GLY B N 1
ATOM 2139 C CA . GLY B 1 111 ? -7.656 27.875 15.508 1 94.56 111 GLY B CA 1
ATOM 2140 C C . GLY B 1 111 ? -8.367 27.844 14.172 1 94.56 111 GLY B C 1
ATOM 2141 O O . GLY B 1 111 ? -9.375 27.141 14.016 1 94.56 111 GLY B O 1
ATOM 2142 N N . GLU B 1 112 ? -7.852 28.625 13.258 1 95.38 112 GLU B N 1
ATOM 2143 C CA . GLU B 1 112 ? -8.43 28.641 11.922 1 95.38 112 GLU B CA 1
ATOM 2144 C C . GLU B 1 112 ? -7.84 27.531 11.055 1 95.38 112 GLU B C 1
ATOM 2146 O O . GLU B 1 112 ? -6.652 27.219 11.156 1 95.38 112 GLU B O 1
ATOM 2151 N N . VAL B 1 113 ? -8.68 27.016 10.156 1 94.81 113 VAL B N 1
ATOM 2152 C CA . VAL B 1 113 ? -8.234 25.969 9.234 1 94.81 113 VAL B CA 1
ATOM 2153 C C . VAL B 1 113 ? -7.305 26.578 8.188 1 94.81 113 VAL B C 1
ATOM 2155 O O . VAL B 1 113 ? -7.652 27.562 7.527 1 94.81 113 VAL B O 1
ATOM 2158 N N . ILE B 1 114 ? -6.117 26.016 8.117 1 91.19 114 ILE B N 1
ATOM 2159 C CA . ILE B 1 114 ? -5.203 26.375 7.035 1 91.19 114 ILE B CA 1
ATOM 2160 C C . ILE B 1 114 ? -5.527 25.547 5.789 1 91.19 114 ILE B C 1
ATOM 2162 O O . ILE B 1 114 ? -5.723 26.109 4.707 1 91.19 114 ILE B O 1
ATOM 2166 N N . VAL B 1 115 ? -5.602 24.234 5.965 1 90.06 115 VAL B N 1
ATOM 2167 C CA . VAL B 1 115 ? -5.863 23.312 4.859 1 90.06 115 VAL B CA 1
ATOM 2168 C C . VAL B 1 115 ? -6.473 22.016 5.395 1 90.06 115 VAL B C 1
ATOM 2170 O O . VAL B 1 115 ? -6.277 21.672 6.559 1 90.06 115 VAL B O 1
ATOM 2173 N N . SER B 1 116 ? -7.219 21.375 4.531 1 92.94 116 SER B N 1
ATOM 2174 C CA . SER B 1 116 ? -7.789 20.062 4.828 1 92.94 116 SER B CA 1
ATOM 2175 C C . SER B 1 116 ? -7.828 19.188 3.586 1 92.94 116 SER B C 1
ATOM 2177 O O . SER B 1 116 ? -8.109 19.656 2.486 1 92.94 116 SER B O 1
ATOM 2179 N N . TRP B 1 117 ? -7.527 17.875 3.725 1 91.44 117 TRP B N 1
ATOM 2180 C CA . TRP B 1 117 ? -7.582 16.922 2.629 1 91.44 117 TRP B CA 1
ATOM 2181 C C . TRP B 1 117 ? -7.852 15.508 3.152 1 91.44 117 TRP B C 1
ATOM 2183 O O . TRP B 1 117 ? -7.855 15.281 4.367 1 91.44 117 TRP B O 1
ATOM 2193 N N . GLU B 1 118 ? -8.164 14.594 2.25 1 92.31 118 GLU B N 1
ATOM 2194 C CA . GLU B 1 118 ? -8.297 13.188 2.609 1 92.31 118 GLU B CA 1
ATOM 2195 C C . GLU B 1 118 ? -7.043 12.406 2.234 1 92.31 118 GLU B C 1
ATOM 2197 O O . GLU B 1 118 ? -6.406 12.688 1.221 1 92.31 118 GLU B O 1
ATOM 2202 N N . GLN B 1 119 ? -6.711 11.492 3.102 1 93.81 119 GLN B N 1
ATOM 2203 C CA . GLN B 1 119 ? -5.539 10.641 2.955 1 93.81 119 GLN B CA 1
ATOM 2204 C C . GLN B 1 119 ? -5.875 9.188 3.275 1 93.81 119 GLN B C 1
ATOM 2206 O O . GLN B 1 119 ? -6.609 8.906 4.227 1 93.81 119 GLN B O 1
ATOM 2211 N N . THR B 1 120 ? -5.352 8.305 2.441 1 96.25 120 THR B N 1
ATOM 2212 C CA . THR B 1 120 ? -5.531 6.887 2.738 1 96.25 120 THR B CA 1
ATOM 2213 C C . THR B 1 120 ? -4.266 6.293 3.346 1 96.25 120 THR B C 1
ATOM 2215 O O . THR B 1 120 ? -3.156 6.582 2.885 1 96.25 120 THR B O 1
ATOM 2218 N N . TYR B 1 121 ? -4.441 5.484 4.379 1 97.69 121 TYR B N 1
ATOM 2219 C CA . TYR B 1 121 ? -3.375 4.695 4.988 1 97.69 121 TYR B CA 1
ATOM 2220 C C . TYR B 1 121 ? -3.701 3.209 4.938 1 97.69 121 TYR B C 1
ATOM 2222 O O . TYR B 1 121 ? -4.855 2.814 5.121 1 97.69 121 TYR B O 1
ATOM 2230 N N . ILE B 1 122 ? -2.693 2.436 4.703 1 97 122 ILE B N 1
ATOM 2231 C CA . ILE B 1 122 ? -2.775 0.999 4.938 1 97 122 ILE B CA 1
ATOM 2232 C C . ILE B 1 122 ? -2.088 0.652 6.258 1 97 122 ILE B C 1
ATOM 2234 O O . ILE B 1 122 ? -0.892 0.897 6.426 1 97 122 ILE B O 1
ATOM 2238 N N . LEU B 1 123 ? -2.879 0.112 7.195 1 97.19 123 LEU B N 1
ATOM 2239 C CA . LEU B 1 123 ? -2.375 -0.254 8.516 1 97.19 123 LEU B CA 1
ATOM 2240 C C . LEU B 1 123 ? -2.361 -1.77 8.688 1 97.19 123 LEU B C 1
ATOM 2242 O O . LEU B 1 123 ? -3.301 -2.455 8.281 1 97.19 123 LEU B O 1
ATOM 2246 N N . GLN B 1 124 ? -1.278 -2.264 9.25 1 95.06 124 GLN B N 1
ATOM 2247 C CA . GLN B 1 124 ? -1.16 -3.672 9.617 1 95.06 124 GLN B CA 1
ATOM 2248 C C . GLN B 1 124 ? -0.882 -3.83 11.109 1 95.06 124 GLN B C 1
ATOM 2250 O O . GLN B 1 124 ? -0.106 -3.064 11.68 1 95.06 124 GLN B O 1
ATOM 2255 N N . ARG B 1 125 ? -1.567 -4.773 11.633 1 93.62 125 ARG B N 1
ATOM 2256 C CA . ARG B 1 125 ? -1.265 -5.094 13.023 1 93.62 125 ARG B CA 1
ATOM 2257 C C . ARG B 1 125 ? -0.023 -5.973 13.125 1 93.62 125 ARG B C 1
ATOM 2259 O O . ARG B 1 125 ? -0.005 -7.094 12.609 1 93.62 125 ARG B O 1
ATOM 2266 N N . ILE B 1 126 ? 1.042 -5.48 13.664 1 89.88 126 ILE B N 1
ATOM 2267 C CA . ILE B 1 126 ? 2.318 -6.152 13.875 1 89.88 126 ILE B CA 1
ATOM 2268 C C . ILE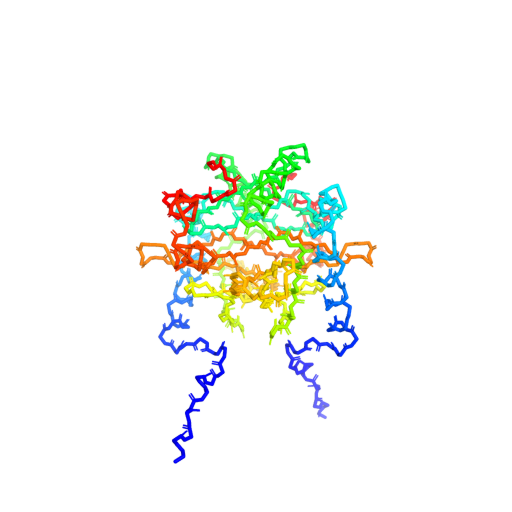 B 1 126 ? 2.641 -6.184 15.367 1 89.88 126 ILE B C 1
ATOM 2270 O O . ILE B 1 126 ? 2.73 -5.137 16.016 1 89.88 126 ILE B O 1
ATOM 2274 N N . ASP B 1 127 ? 2.785 -7.398 15.93 1 89.38 127 ASP B N 1
ATOM 2275 C CA . ASP B 1 127 ? 3.062 -7.562 17.344 1 89.38 127 ASP B CA 1
ATOM 2276 C C . ASP B 1 127 ? 2.072 -6.77 18.203 1 89.38 127 ASP B C 1
ATOM 2278 O O . ASP B 1 127 ? 2.471 -6.008 19.078 1 89.38 127 ASP B O 1
ATOM 2282 N N . ASN B 1 128 ? 0.887 -6.762 17.797 1 91.69 128 ASN B N 1
ATOM 2283 C CA . ASN B 1 128 ? -0.253 -6.215 18.531 1 91.69 128 ASN B CA 1
ATOM 2284 C C . ASN B 1 128 ? -0.268 -4.691 18.484 1 91.69 128 ASN B C 1
ATOM 2286 O O . ASN B 1 128 ? -0.902 -4.047 19.312 1 91.69 128 ASN B O 1
ATOM 2290 N N . GLN B 1 129 ? 0.458 -4.129 17.578 1 95.38 129 GLN B N 1
ATOM 2291 C CA . GLN B 1 129 ? 0.432 -2.688 17.344 1 95.38 129 GLN B CA 1
ATOM 2292 C C . GLN B 1 129 ? 0.113 -2.371 15.891 1 95.38 129 GLN B C 1
ATOM 2294 O O . GLN B 1 129 ? 0.597 -3.051 14.984 1 95.38 129 GLN B O 1
ATOM 2299 N N . TRP B 1 130 ? -0.772 -1.37 15.734 1 97.12 130 TRP B N 1
ATOM 2300 C CA . TRP B 1 130 ? -1.029 -0.903 14.375 1 97.12 130 TRP B CA 1
ATOM 2301 C C . TRP B 1 130 ? 0.151 -0.098 13.844 1 97.12 130 TRP B C 1
ATOM 2303 O O . TRP B 1 130 ? 0.663 0.792 14.523 1 97.12 130 TRP B O 1
ATOM 2313 N N . LYS B 1 131 ? 0.632 -0.45 12.656 1 97.75 131 LYS B N 1
ATOM 2314 C CA . LYS B 1 131 ? 1.679 0.275 11.938 1 97.75 131 LYS B CA 1
ATOM 2315 C C . LYS B 1 131 ? 1.249 0.592 10.516 1 97.75 131 LYS B C 1
ATOM 2317 O O . LYS B 1 131 ? 0.619 -0.235 9.852 1 97.75 131 LYS B O 1
ATOM 2322 N N . ALA B 1 132 ? 1.565 1.755 10.086 1 98.19 132 ALA B N 1
ATOM 2323 C CA . ALA B 1 132 ? 1.339 2.088 8.68 1 98.19 132 ALA B CA 1
ATOM 2324 C C . ALA B 1 132 ? 2.412 1.469 7.793 1 98.19 132 ALA B C 1
ATOM 2326 O O . ALA B 1 132 ? 3.594 1.471 8.141 1 98.19 132 ALA B O 1
ATOM 2327 N N . ILE B 1 133 ? 1.972 0.942 6.609 1 97.44 133 ILE B N 1
ATOM 2328 C CA . ILE B 1 133 ? 2.945 0.402 5.668 1 97.44 133 ILE B CA 1
ATOM 2329 C C . ILE B 1 133 ? 2.852 1.151 4.34 1 97.44 133 ILE B C 1
ATOM 2331 O O . ILE B 1 133 ? 3.75 1.058 3.502 1 97.44 133 ILE B O 1
ATOM 2335 N N . ALA B 1 134 ? 1.793 1.876 4.156 1 97.38 134 ALA B N 1
ATOM 2336 C CA . ALA B 1 134 ? 1.634 2.674 2.943 1 97.38 134 ALA B CA 1
ATOM 2337 C C . ALA B 1 134 ? 0.661 3.826 3.17 1 97.38 134 ALA B C 1
ATOM 2339 O O . ALA B 1 134 ? -0.212 3.75 4.039 1 97.38 134 ALA B O 1
ATOM 2340 N N . THR B 1 135 ? 0.816 4.852 2.432 1 96.75 135 THR B N 1
ATOM 2341 C CA . THR B 1 135 ? -0.15 5.941 2.383 1 96.75 135 THR B CA 1
ATOM 2342 C C . THR B 1 135 ? -0.283 6.484 0.961 1 96.75 135 THR B C 1
ATOM 2344 O O . THR B 1 135 ? 0.688 6.492 0.202 1 96.75 135 THR B O 1
ATOM 2347 N N . ILE B 1 136 ? -1.463 6.832 0.629 1 93 136 ILE B N 1
ATOM 2348 C CA . ILE B 1 136 ? -1.812 7.387 -0.674 1 93 136 ILE B CA 1
ATOM 2349 C C . ILE B 1 136 ? -2.432 8.773 -0.497 1 93 136 ILE B C 1
ATOM 2351 O O . ILE B 1 136 ? -3.463 8.914 0.162 1 93 136 ILE B O 1
ATOM 2355 N N . SER B 1 137 ? -1.704 9.711 -1.021 1 83.38 137 SER B N 1
ATOM 2356 C CA . SER B 1 137 ? -2.223 11.078 -0.972 1 83.38 137 SER B CA 1
ATOM 2357 C C . SER B 1 137 ? -2.541 11.594 -2.369 1 83.38 137 SER B C 1
ATOM 2359 O O . SER B 1 137 ? -1.65 11.711 -3.213 1 83.38 137 SER B O 1
ATOM 2361 N N . THR B 1 138 ? -3.779 11.906 -2.799 1 72.56 138 THR B N 1
ATOM 2362 C CA . THR B 1 138 ? -4.105 12.438 -4.117 1 72.56 138 THR B CA 1
ATOM 2363 C C . THR B 1 138 ? -4.562 13.891 -4.016 1 72.56 138 THR B C 1
ATOM 2365 O O . THR B 1 138 ? -4.395 14.664 -4.957 1 72.56 138 THR B O 1
ATOM 2368 N N . GLY B 1 139 ? -4.941 14.352 -2.902 1 72.5 139 GLY B N 1
ATOM 2369 C CA . GLY B 1 139 ? -5.508 15.688 -2.842 1 72.5 139 GLY B CA 1
ATOM 2370 C C . GLY B 1 139 ? -4.711 16.625 -1.961 1 72.5 139 GLY B C 1
ATOM 2371 O O . GLY B 1 139 ? -5.023 17.812 -1.874 1 72.5 139 GLY B O 1
ATOM 2372 N N . GLU B 1 140 ? -3.658 16.188 -1.519 1 74.44 140 GLU B N 1
ATOM 2373 C CA . GLU B 1 140 ? -2.904 17.016 -0.588 1 74.44 140 GLU B CA 1
ATOM 2374 C C . GLU B 1 140 ? -2.242 18.188 -1.309 1 74.44 140 GLU B C 1
ATOM 2376 O O . GLU B 1 140 ? -2.406 19.344 -0.908 1 74.44 140 GLU B O 1
ATOM 2381 N N . VAL B 1 141 ? -1.622 17.875 -2.398 1 72.06 141 VAL B N 1
ATOM 2382 C CA . VAL B 1 141 ? -0.884 18.891 -3.145 1 72.06 141 VAL B CA 1
ATOM 2383 C C . VAL B 1 141 ? -1.854 19.938 -3.699 1 72.06 141 VAL B C 1
ATOM 2385 O O . VAL B 1 141 ? -1.587 21.141 -3.631 1 72.06 141 VAL B O 1
ATOM 2388 N N . THR B 1 142 ? -2.953 19.453 -4.09 1 73.88 142 THR B N 1
ATOM 2389 C CA . THR B 1 142 ? -3.979 20.359 -4.609 1 73.88 142 THR B CA 1
ATOM 2390 C C . THR B 1 142 ? -4.496 21.281 -3.51 1 73.88 142 THR B C 1
ATOM 2392 O O . THR B 1 142 ? -4.73 22.469 -3.75 1 73.88 142 THR B O 1
ATOM 2395 N N . SER B 1 143 ? -4.695 20.781 -2.34 1 79.06 143 SER B N 1
ATOM 2396 C CA . SER B 1 143 ? -5.195 21.562 -1.219 1 79.06 143 SER B CA 1
ATOM 2397 C C . SER B 1 143 ? -4.191 22.641 -0.8 1 79.06 143 SER B C 1
ATOM 2399 O O . SER B 1 143 ? -4.57 23.766 -0.487 1 79.06 143 SER B O 1
ATOM 2401 N N . TRP B 1 144 ? -2.961 22.25 -0.854 1 77.31 144 TRP B N 1
ATOM 2402 C CA . TRP B 1 144 ? -1.917 23.219 -0.524 1 77.31 144 TRP B CA 1
ATOM 2403 C C . TRP B 1 144 ? -1.836 24.312 -1.578 1 77.31 144 TRP B C 1
ATOM 2405 O O . TRP B 1 144 ? -1.668 25.5 -1.247 1 77.31 144 TRP B O 1
ATOM 2415 N N . ALA B 1 145 ? -1.973 23.906 -2.797 1 73.94 145 ALA B N 1
ATOM 2416 C CA . ALA B 1 145 ? -1.951 24.875 -3.895 1 73.94 145 ALA B CA 1
ATOM 2417 C C . ALA B 1 145 ? -3.1 25.859 -3.771 1 73.94 145 ALA B C 1
ATOM 2419 O O . ALA B 1 145 ? -2.936 27.047 -4.062 1 73.94 145 ALA B O 1
ATOM 2420 N N . ALA B 1 146 ? -4.191 25.406 -3.336 1 74.69 146 ALA B N 1
ATOM 2421 C CA . ALA B 1 146 ? -5.379 26.234 -3.217 1 74.69 146 ALA B CA 1
ATOM 2422 C C . ALA B 1 146 ? -5.207 27.281 -2.119 1 74.69 146 ALA B C 1
ATOM 2424 O O . ALA B 1 146 ? -5.832 28.344 -2.16 1 74.69 146 ALA B O 1
ATOM 2425 N N . MET B 1 147 ? -4.41 26.953 -1.156 1 73.25 147 MET B N 1
ATOM 2426 C CA . MET B 1 147 ? -4.133 27.891 -0.071 1 73.25 147 MET B CA 1
ATOM 2427 C C . MET B 1 147 ? -3.334 29.094 -0.575 1 73.25 147 MET B C 1
ATOM 2429 O O . MET B 1 147 ? -3.359 30.156 0.037 1 73.25 147 MET B O 1
ATOM 2433 N N . GLY B 1 148 ? -2.713 28.922 -1.824 1 61.38 148 GLY B N 1
ATOM 2434 C CA . GLY B 1 148 ? -2.105 30.047 -2.502 1 61.38 148 GLY B CA 1
ATOM 2435 C C . GLY B 1 148 ? -0.725 30.391 -1.975 1 61.38 148 GLY B C 1
ATOM 2436 O O . GLY B 1 148 ? -0.136 31.406 -2.367 1 61.38 148 GLY B O 1
ATOM 2437 N N . SER B 1 149 ? -0.289 29.859 -0.972 1 58.91 149 SER B N 1
ATOM 2438 C CA . SER B 1 149 ? 1.029 30.281 -0.511 1 58.91 149 SER B CA 1
ATOM 2439 C C . SER B 1 149 ? 2.127 29.781 -1.445 1 58.91 149 SER B C 1
ATOM 2441 O O . SER B 1 149 ? 1.958 28.781 -2.129 1 58.91 149 SER B O 1
ATOM 2443 N N . LYS B 1 150 ? 3.049 30.688 -1.758 1 57.91 150 LYS B N 1
ATOM 2444 C CA . LYS B 1 150 ? 4.195 30.391 -2.609 1 57.91 150 LYS B CA 1
ATOM 2445 C C . LYS B 1 150 ? 4.738 28.984 -2.32 1 57.91 150 LYS B C 1
ATOM 2447 O O . LYS B 1 150 ? 5.133 28.266 -3.238 1 57.91 150 LYS B O 1
ATOM 2452 N N . LEU B 1 151 ? 4.73 28.641 -1.116 1 52.66 151 LEU B N 1
ATOM 2453 C CA . LEU B 1 151 ? 5.25 27.344 -0.682 1 52.66 151 LEU B CA 1
ATOM 2454 C C . LEU B 1 151 ? 4.34 26.219 -1.137 1 52.66 151 LEU B C 1
ATOM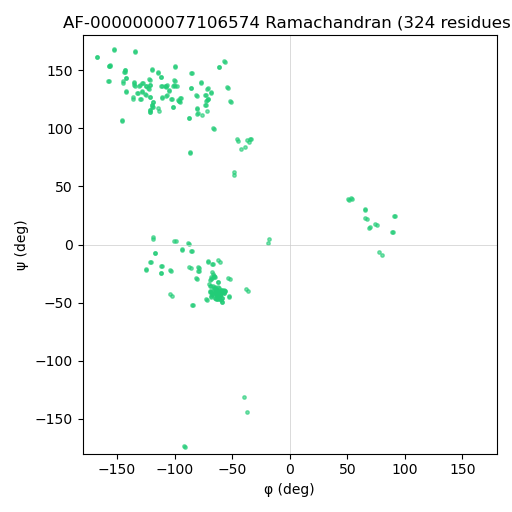 2456 O O . LEU B 1 151 ? 4.816 25.156 -1.559 1 52.66 151 LEU B O 1
ATOM 2460 N N . ALA B 1 152 ? 3.096 26.641 -1.12 1 56.25 152 ALA B N 1
ATOM 2461 C CA . ALA B 1 152 ? 2.119 25.656 -1.576 1 56.25 152 ALA B CA 1
ATOM 2462 C C . ALA B 1 152 ? 2.271 25.375 -3.07 1 56.25 152 ALA B C 1
ATOM 2464 O O . ALA B 1 152 ? 2.188 24.234 -3.508 1 56.25 152 ALA B O 1
ATOM 2465 N N . VAL B 1 153 ? 2.598 26.453 -3.703 1 54.75 153 VAL B N 1
ATOM 2466 C CA . VAL B 1 153 ? 2.779 26.344 -5.148 1 54.75 153 VAL B CA 1
ATOM 2467 C C . VAL B 1 153 ? 4 25.484 -5.449 1 54.75 153 VAL B C 1
ATOM 2469 O O . VAL B 1 153 ? 3.971 24.656 -6.363 1 54.75 153 VAL B O 1
ATOM 2472 N N . LYS B 1 154 ? 4.992 25.75 -4.695 1 57 154 LYS B N 1
ATOM 2473 C CA . LYS B 1 154 ? 6.215 24.984 -4.906 1 57 154 LYS B CA 1
ATOM 2474 C C . LYS B 1 154 ? 5.996 23.516 -4.59 1 57 154 LYS B C 1
ATOM 2476 O O . LYS B 1 154 ? 6.449 22.641 -5.332 1 57 154 LYS B O 1
ATOM 2481 N N . ALA B 1 155 ? 5.379 23.359 -3.488 1 54.5 155 ALA B N 1
ATOM 2482 C CA . ALA B 1 155 ? 5.035 21.984 -3.107 1 54.5 155 ALA B CA 1
ATOM 2483 C C . ALA B 1 155 ? 4.184 21.312 -4.184 1 54.5 155 ALA B C 1
ATOM 2485 O O . ALA B 1 155 ? 4.387 20.141 -4.5 1 54.5 155 ALA B O 1
ATOM 2486 N N . ALA B 1 156 ? 3.293 22.156 -4.707 1 53.88 156 ALA B N 1
ATOM 2487 C CA . ALA B 1 156 ? 2.387 21.672 -5.742 1 53.88 156 ALA B CA 1
ATOM 2488 C C . ALA B 1 156 ? 3.143 21.375 -7.035 1 53.88 156 ALA B C 1
ATOM 2490 O O . ALA B 1 156 ? 2.689 20.562 -7.852 1 53.88 156 ALA B O 1
ATOM 2491 N N . SER B 1 157 ? 4.125 22.172 -7.102 1 52.16 157 SER B N 1
ATOM 2492 C CA . SER B 1 157 ? 4.879 22 -8.336 1 52.16 157 SER B CA 1
ATOM 2493 C C . SER B 1 157 ? 5.801 20.797 -8.266 1 52.16 157 SER B C 1
ATOM 2495 O O . SER B 1 157 ? 6.328 20.344 -9.289 1 52.16 157 SER B O 1
ATOM 2497 N N . SER B 1 158 ? 6.023 20.469 -6.957 1 51.88 158 SER B N 1
ATOM 2498 C CA . SER B 1 158 ? 6.93 19.328 -6.82 1 51.88 158 SER B CA 1
ATOM 2499 C C . SER B 1 158 ? 6.191 18 -7.027 1 51.88 158 SER B C 1
ATOM 2501 O O . SER B 1 158 ? 5.008 17.891 -6.711 1 51.88 158 SER B O 1
ATOM 2503 N N . ASP B 1 159 ? 6.59 17.172 -7.805 1 51.44 159 ASP B N 1
ATOM 2504 C CA . ASP B 1 159 ? 5.988 15.883 -8.086 1 51.44 159 ASP B CA 1
ATOM 2505 C C . ASP B 1 159 ? 5.75 15.094 -6.801 1 51.44 159 ASP B C 1
ATOM 2507 O O . ASP B 1 159 ? 4.84 14.266 -6.73 1 51.44 159 ASP B O 1
ATOM 2511 N N . ASN B 1 160 ? 6.586 15.289 -5.742 1 51.69 160 ASN B N 1
ATOM 2512 C CA . ASN B 1 160 ? 6.469 14.656 -4.43 1 51.69 160 ASN B CA 1
ATOM 2513 C C . ASN B 1 160 ? 6.914 15.594 -3.312 1 51.69 160 ASN B C 1
ATOM 2515 O O . ASN B 1 160 ? 8.086 15.961 -3.232 1 51.69 160 ASN B O 1
ATOM 2519 N N . ILE B 1 161 ? 5.891 16.141 -2.508 1 54.38 161 ILE B N 1
ATOM 2520 C CA . ILE B 1 161 ? 6.184 17.141 -1.477 1 54.38 161 ILE B CA 1
ATOM 2521 C C . ILE B 1 161 ? 7.137 16.547 -0.442 1 54.38 161 ILE B C 1
ATOM 2523 O O . ILE B 1 161 ? 7.762 17.266 0.33 1 54.38 161 ILE B O 1
ATOM 2527 N N . TYR B 1 162 ? 7.258 15.172 -0.486 1 53.66 162 TYR B N 1
ATOM 2528 C CA . TYR B 1 162 ? 8.109 14.539 0.514 1 53.66 162 TYR B CA 1
ATOM 2529 C C . TYR B 1 162 ? 9.562 14.523 0.06 1 53.66 162 TYR B C 1
ATOM 2531 O O . TYR B 1 162 ? 10.453 14.164 0.831 1 53.66 162 TYR B O 1
ATOM 2539 N N . ILE B 1 163 ? 9.883 14.672 -1.292 1 46.44 163 ILE B N 1
ATOM 2540 C CA . ILE B 1 163 ? 11.242 14.578 -1.798 1 46.44 163 ILE B CA 1
ATOM 2541 C C . ILE B 1 163 ? 11.789 15.977 -2.072 1 46.44 163 ILE B C 1
ATOM 2543 O O . ILE B 1 163 ? 12.984 16.219 -1.909 1 46.44 163 ILE B O 1
ATOM 2547 N N . ASP B 1 164 ? 10.984 16.906 -2.719 1 45.25 164 ASP B N 1
ATOM 2548 C CA . ASP B 1 164 ? 11.656 18.125 -3.174 1 45.25 164 ASP B CA 1
ATOM 2549 C C . ASP B 1 164 ? 11.844 19.109 -2.025 1 45.25 164 ASP B C 1
ATOM 2551 O O . ASP B 1 164 ? 10.938 19.297 -1.209 1 45.25 164 ASP B O 1
#

Organism: Hirschia baltica (strain ATCC 49814 / DSM 5838 / IFAM 1418) (NCBI:txid582402)

Nearest PDB structures (foldseek):
  6p7l-assembly1_A  TM=7.398E-01  e=4.281E-05  Streptomyces sp. CM020
  6p7l-assembly2_C  TM=7.301E-01  e=4.542E-05  Streptomyces sp. CM020
  8rtd-assembly1_Y  TM=5.544E-01  e=4.050E-02  Escherichia coli
  4o3v-assembly1_A  TM=5.444E-01  e=1.576E-01  Rickettsia typhi str. Wilmington
  4o3v-assembly1_B  TM=6.690E-01  e=6.504E-01  Rickettsia typhi str. Wilmington

Radius of gyration: 20.82 Å; Cα contacts (8 Å, |Δi|>4): 651; chains: 2; bounding box: 51×64×38 Å

pLDDT: mean 83.78, std 18.81, range [22.45, 98.56]

Solvent-accessible surface area (backbone atoms only — not comparable to full-atom values): 17009 Å² total; per-residue (Å²): 134,79,76,72,74,65,84,76,75,66,62,60,51,69,67,55,50,51,52,52,40,49,52,34,45,53,46,22,52,27,55,48,67,61,35,48,68,61,49,51,68,41,40,44,71,30,28,36,43,31,28,70,89,34,55,41,67,38,72,48,69,66,60,44,42,52,29,47,47,52,48,44,53,52,37,52,72,75,42,50,54,37,46,44,43,42,71,75,46,67,35,51,58,48,91,64,24,33,38,36,30,25,44,38,36,33,18,28,86,88,66,45,77,67,43,61,35,56,37,24,35,35,33,34,56,53,96,89,34,74,23,35,40,32,36,45,30,72,37,50,48,56,36,36,35,70,63,59,41,71,63,21,42,49,38,43,68,30,64,34,60,62,78,102,132,80,78,72,74,65,84,75,75,64,61,61,51,69,67,57,48,53,52,52,41,49,52,35,45,50,46,22,50,27,57,48,67,63,35,49,69,61,49,51,68,40,41,43,70,29,28,37,44,31,27,68,89,36,53,42,66,39,70,46,69,65,61,44,41,51,33,46,47,51,49,44,54,51,38,52,73,76,43,51,54,36,46,45,44,42,72,76,46,66,35,52,59,48,90,63,25,32,39,36,30,25,43,36,36,34,18,30,87,88,67,45,78,68,44,61,37,55,35,23,35,35,33,33,58,53,95,88,35,75,22,36,39,31,36,45,33,73,39,48,47,57,36,38,34,71,62,60,42,72,65,21,43,50,37,44,66,32,65,33,62,65,75,103

Secondary structure (DSSP, 8-state):
----------PPPHHHHHHHHHHHHHHHHHHHTT-HHHHHHTEEEEEEEEETTEEEEE--HHHHHHHHHHHHHHHHHTT--EEEEEEEEEEEEETTEEEEEEEEEEE-TTS-EEEEEEEEEEEEEETTEEEEEEEEESSHHHHHHHHT-HHHHHHHHSS-TTT-/----------PPPHHHHHHHHHHHHHHHHHHHTT-HHHHHHTEEEEEEEEETTEEEEE--HHHHHHHHHHHHHHHHHTT--EEEEEEEEEEEEETTEEEEEEEEEEE-TTS-EEEEEEEEEEEEEETTEEEEEEEEESSHHHHHHHHT-HHHHHHHHSS-TTT-

InterPro domains:
  IPR032710 NTF2-like domain superfamily [SSF54427] (15-137)

Foldseek 3Di:
DPPPPPVDDLDDDPVVVVQVQVLVVVVQVCLLVVVLVVVLVQADPQAWEADLNDIDTDHDSVLVSLLSNLVSVLCVVLAFNGKDWAFPDKGDPDVQKMKTKIWMFTAHPVRDTLWIDIKIFIWGQDPNHTHTRYIHDNCPLVRLVVSVDPSSVVCNVDSHVSPD/DPPPPPVDDLDDDPVVVVQVQVLVVVLQVCLLVVVLVVVLVQADPQAWEADLNDIDTDHDSVLVSLLSNLVSVLCVVLAFNGKDWAFPDKGDPDVQKMKTKIWMFTAHPVRDTLWIDIKIFIWGQDPNHTHTRYIHDNCPLVRLVVSVDPSSVVCNVDSHVSPD

Sequence (328 aa):
MTTGNLPTNSSISKEVNDEIQTYFNDYADAFASYDFKAIRNMWSLPCLVTSNKRNLAFSDPTEFLESLTKLGTFGKSVGMTKMQKIVVENCEIAPETVSAITKDTIFNQDGEVIVSWEQTYILQRIDNQWKAIATISTGEVTSWAAMGSKLAVKAASSDNIYIDMTTGNLPTNSSISKEVNDEIQTYFNDYADAFASYDFKAIRNMWSLPCLVTSNKRNLAFSDPTEFLESLTKLGTFGKSVGMTKMQKIVVENCEIAPETVSAITKDTIFNQDGEVIVSWEQTYILQRIDNQWKAIATISTGEVTSWAAMGSKLAVKAASSDNIYID